Protein AF-0000000080759667 (afdb_homodimer)

Secondary structure (DSSP, 8-state):
----SEEETT-TT-TTBSSTT-TTEEEEES--EEEE-TTS-EEEE--SEE--TTS-SS-TT-EEEEEE----BS---TT-HHHHHH-B--TTHHHHHHHHHHHHHHHEEEEEEEEEEEE-SSS-HHHHHTT-SPPP-EEEE-TTT--EEEEEEEPPPPP-------/----SEEETT-TT-TTBSSTT-TTEEEEES--EEEE-TTS-EEEE--SEE--TTS-SS-TT-EEEEEE----BS---TT-HHHHHH-B--TTHHHHHHHHHHHHHHHEEEEEEEEEEEE-SSS-HHHHHTT-SPPP-EEEE-TTT--EEEEEEEPPPPP-------

Solvent-accessible surface area (backbone atoms only — not comparable to full-atom values): 18150 Å² total; per-residue (Å²): 126,84,85,40,43,27,38,22,46,39,33,54,67,37,80,48,36,76,49,78,75,47,73,55,43,42,35,14,12,70,58,75,46,80,43,70,43,97,86,68,45,78,45,52,25,73,45,80,38,78,34,47,46,59,60,54,96,63,58,69,48,62,20,38,33,35,43,45,45,60,55,43,26,72,73,68,58,93,84,35,68,60,35,71,75,39,29,66,41,54,95,55,39,66,58,48,51,29,35,26,53,49,36,53,56,43,26,26,19,66,46,10,37,37,39,38,43,48,52,45,78,74,47,58,63,72,66,57,57,70,50,48,90,72,67,60,49,34,47,47,67,24,48,94,80,40,55,31,36,42,36,34,32,67,39,66,65,68,78,74,80,72,74,74,79,128,127,82,85,40,44,26,38,22,47,37,33,54,69,36,80,50,35,75,50,79,75,46,74,56,44,41,36,15,12,70,59,74,46,80,43,68,43,96,84,67,46,77,45,52,25,73,45,80,38,78,33,48,47,59,60,55,93,63,59,68,47,62,21,37,32,37,44,44,45,60,56,44,26,70,74,69,58,93,84,35,67,59,38,72,74,39,30,67,40,56,95,55,39,65,59,47,52,29,35,25,54,49,35,54,56,43,26,26,19,67,46,10,36,38,38,37,43,48,55,46,78,73,47,59,63,72,66,57,56,70,50,49,90,72,68,61,47,33,48,47,66,23,48,92,81,42,56,32,37,41,35,35,33,66,38,65,65,70,78,75,81,71,75,74,80,127

Radius of gyration: 20.79 Å; Cα contacts (8 Å, |Δi|>4): 711; chains: 2; bounding box: 63×56×49 Å

Structure (mmCIF, N/CA/C/O backbone):
data_AF-0000000080759667-model_v1
#
loop_
_entity.id
_entity.type
_entity.pdbx_description
1 polymer 'Phage methyltransferase'
#
loop_
_atom_site.group_PDB
_atom_site.id
_atom_site.type_symbol
_atom_site.label_atom_id
_atom_site.label_alt_id
_atom_site.label_comp_id
_atom_site.label_asym_id
_atom_site.label_entity_id
_atom_site.label_seq_id
_atom_site.pdbx_PDB_ins_code
_atom_site.Cartn_x
_atom_site.Cartn_y
_atom_site.Cartn_z
_atom_site.occupancy
_atom_site.B_iso_or_equiv
_atom_site.auth_seq_id
_atom_site.auth_comp_id
_atom_site.auth_asym_id
_atom_site.auth_atom_id
_atom_site.pdbx_PDB_model_num
ATOM 1 N N . MET A 1 1 ? 16.734 -6.25 -21.625 1 39.28 1 MET A N 1
ATOM 2 C CA . MET A 1 1 ? 15.609 -6.535 -20.734 1 39.28 1 MET A CA 1
ATOM 3 C C . MET A 1 1 ? 15.281 -5.328 -19.875 1 39.28 1 MET A C 1
ATOM 5 O O . MET A 1 1 ? 16.172 -4.715 -19.281 1 39.28 1 MET A O 1
ATOM 9 N N . MET A 1 2 ? 14.305 -4.586 -20.109 1 51.81 2 MET A N 1
ATOM 10 C CA . MET A 1 2 ? 14.023 -3.268 -19.547 1 51.81 2 MET A CA 1
ATOM 11 C C . MET A 1 2 ? 14.055 -3.309 -18.016 1 51.81 2 MET A C 1
ATOM 13 O O . MET A 1 2 ? 13.68 -4.316 -17.406 1 51.81 2 MET A O 1
ATOM 17 N N . ASP A 1 3 ? 14.945 -2.666 -17.328 1 78.88 3 ASP A N 1
ATOM 18 C CA . ASP A 1 3 ? 15.359 -2.789 -15.938 1 78.88 3 ASP A CA 1
ATOM 19 C C . ASP A 1 3 ? 14.242 -2.359 -14.984 1 78.88 3 ASP A C 1
ATOM 21 O O . ASP A 1 3 ? 14.281 -1.259 -14.43 1 78.88 3 ASP A O 1
ATOM 25 N N . ALA A 1 4 ? 13.141 -3.164 -14.992 1 91.25 4 ALA A N 1
ATOM 26 C CA . ALA A 1 4 ? 11.992 -2.908 -14.125 1 91.25 4 ALA A CA 1
ATOM 27 C C . ALA A 1 4 ? 12.414 -2.906 -12.656 1 91.25 4 ALA A C 1
ATOM 29 O O . ALA A 1 4 ? 13.242 -3.721 -12.242 1 91.25 4 ALA A O 1
ATOM 30 N N . THR A 1 5 ? 11.898 -1.962 -11.953 1 97.19 5 THR A N 1
ATOM 31 C CA . THR A 1 5 ? 12.195 -1.812 -10.539 1 97.19 5 THR A CA 1
ATOM 32 C C . THR A 1 5 ? 11.078 -2.398 -9.68 1 97.19 5 THR A C 1
ATOM 34 O O . THR A 1 5 ? 11.258 -2.645 -8.492 1 97.19 5 THR A O 1
ATOM 37 N N . VAL A 1 6 ? 9.914 -2.67 -10.328 1 98.75 6 VAL A N 1
ATOM 38 C CA . VAL A 1 6 ? 8.727 -3.191 -9.656 1 98.75 6 VAL A CA 1
ATOM 39 C C . VAL A 1 6 ? 8.359 -4.551 -10.25 1 98.75 6 VAL A C 1
ATOM 41 O O . VAL A 1 6 ? 8.422 -4.742 -11.461 1 98.75 6 VAL A O 1
ATOM 44 N N . LEU A 1 7 ? 7.953 -5.48 -9.352 1 98.88 7 LEU A N 1
ATOM 45 C CA . LEU A 1 7 ? 7.512 -6.797 -9.805 1 98.88 7 LEU A CA 1
ATOM 46 C C . LEU A 1 7 ? 6.078 -7.07 -9.367 1 98.88 7 LEU A C 1
ATOM 48 O O . LEU A 1 7 ? 5.715 -6.82 -8.211 1 98.88 7 LEU A O 1
ATOM 52 N N . ASP A 1 8 ? 5.246 -7.5 -10.219 1 98.88 8 ASP A N 1
ATOM 53 C CA . ASP A 1 8 ? 3.953 -8.133 -9.977 1 98.88 8 ASP A CA 1
ATOM 54 C C . ASP A 1 8 ? 3.945 -9.578 -10.461 1 98.88 8 ASP A C 1
ATOM 56 O O . ASP A 1 8 ? 3.723 -9.844 -11.641 1 98.88 8 ASP A O 1
ATOM 60 N N . PRO A 1 9 ? 4.141 -10.531 -9.57 1 98.81 9 PRO A N 1
ATOM 61 C CA . PRO A 1 9 ? 4.344 -11.914 -10.023 1 98.81 9 PRO A CA 1
ATOM 62 C C . PRO A 1 9 ? 3.033 -12.648 -10.273 1 98.81 9 PRO A C 1
ATOM 64 O O . PRO A 1 9 ? 3.045 -13.812 -10.695 1 98.81 9 PRO A O 1
ATOM 67 N N . CYS A 1 10 ? 1.908 -12.023 -9.992 1 98.62 10 CYS A N 1
ATOM 68 C CA . CYS A 1 10 ? 0.55 -12.508 -10.203 1 98.62 10 CYS A CA 1
ATOM 69 C C . CYS A 1 10 ? -0.341 -11.414 -10.773 1 98.62 10 CYS A C 1
ATOM 71 O O . CYS A 1 10 ? -1.36 -11.062 -10.172 1 98.62 10 CYS A O 1
ATOM 73 N N . CYS A 1 11 ? -0.069 -11.023 -11.977 1 98 11 CYS A N 1
ATOM 74 C CA . CYS A 1 11 ? -0.624 -9.75 -12.43 1 98 11 CYS A CA 1
ATOM 75 C C . CYS A 1 11 ? -2.086 -9.898 -12.828 1 98 11 CYS A C 1
ATOM 77 O O . CYS A 1 11 ? -2.828 -8.922 -12.875 1 98 11 CYS A O 1
ATOM 79 N N . GLY A 1 12 ? -2.504 -11.188 -13.234 1 96.5 12 GLY A N 1
ATOM 80 C CA . GLY A 1 12 ? -3.867 -11.344 -13.711 1 96.5 12 GLY A CA 1
ATOM 81 C C . GLY A 1 12 ? -4.25 -10.328 -14.773 1 96.5 12 GLY A C 1
ATOM 82 O O . GLY A 1 12 ? -3.523 -10.141 -15.75 1 96.5 12 GLY A O 1
ATOM 83 N N . GLY A 1 13 ? -5.43 -9.734 -14.586 1 94.75 13 GLY A N 1
ATOM 84 C CA . GLY A 1 13 ? -5.898 -8.727 -15.516 1 94.75 13 GLY A CA 1
ATOM 85 C C . GLY A 1 13 ? -5.367 -7.336 -15.211 1 94.75 13 GLY A C 1
ATOM 86 O O . GLY A 1 13 ? -5.801 -6.352 -15.812 1 94.75 13 GLY A O 1
ATOM 87 N N . ARG A 1 14 ? -4.461 -7.191 -14.188 1 96.5 14 ARG A N 1
ATOM 88 C CA . ARG A 1 14 ? -3.818 -5.945 -13.789 1 96.5 14 ARG A CA 1
ATOM 89 C C . ARG A 1 14 ? -4.855 -4.902 -13.383 1 96.5 14 ARG A C 1
ATOM 91 O O . ARG A 1 14 ? -4.703 -3.717 -13.688 1 96.5 14 ARG A O 1
ATOM 98 N N . MET A 1 15 ? -5.891 -5.316 -12.664 1 92.25 15 MET A N 1
ATOM 99 C CA . MET A 1 15 ? -7.07 -4.492 -12.414 1 92.25 15 MET A CA 1
ATOM 100 C C . MET A 1 15 ? -6.754 -3.385 -11.414 1 92.25 15 MET A C 1
ATOM 102 O O . MET A 1 15 ? -7.402 -2.338 -11.414 1 92.25 15 MET A O 1
ATOM 106 N N . MET A 1 16 ? -5.777 -3.596 -10.609 1 94.62 16 MET A N 1
ATOM 107 C CA . MET A 1 16 ? -5.492 -2.574 -9.609 1 94.62 16 MET A CA 1
ATOM 108 C C . MET A 1 16 ? -4.543 -1.519 -10.156 1 94.62 16 MET A C 1
ATOM 110 O O . MET A 1 16 ? -4.332 -0.477 -9.539 1 94.62 16 MET A O 1
ATOM 114 N N . TRP A 1 17 ? -3.912 -1.791 -11.312 1 97.5 17 TRP A N 1
ATOM 115 C CA . TRP A 1 17 ? -2.943 -0.878 -11.906 1 97.5 17 TRP A CA 1
ATOM 116 C C . TRP A 1 17 ? -3.645 0.259 -12.641 1 97.5 17 TRP A C 1
ATOM 118 O O . TRP A 1 17 ? -4.605 0.03 -13.383 1 97.5 17 TRP A O 1
ATOM 128 N N . PHE A 1 18 ? -3.203 1.507 -12.398 1 97.5 18 PHE A N 1
ATOM 129 C CA . PHE A 1 18 ? -3.785 2.652 -13.086 1 97.5 18 PHE A CA 1
ATOM 130 C C . PHE A 1 18 ? -3.361 2.678 -14.547 1 97.5 18 PHE A C 1
ATOM 132 O O . PHE A 1 18 ? -4.137 3.074 -15.422 1 97.5 18 PHE A O 1
ATOM 139 N N . ASP A 1 19 ? -2.119 2.363 -14.773 1 97.31 19 ASP A N 1
ATOM 140 C CA . ASP A 1 19 ? -1.571 2.125 -16.109 1 97.31 19 ASP A CA 1
ATOM 141 C C . ASP A 1 19 ? -1.155 0.666 -16.281 1 97.31 19 ASP A C 1
ATOM 143 O O . ASP A 1 19 ? -0.102 0.254 -15.781 1 97.31 19 ASP A O 1
ATOM 147 N N . ARG A 1 20 ? -1.897 -0.08 -17 1 97 20 ARG A N 1
ATOM 148 C CA . ARG A 1 20 ? -1.688 -1.518 -17.141 1 97 20 ARG A CA 1
ATOM 149 C C . ARG A 1 20 ? -0.456 -1.811 -18 1 97 20 ARG A C 1
ATOM 151 O O . ARG A 1 20 ? -0.032 -2.963 -18.109 1 97 20 ARG A O 1
ATOM 158 N N . GLN A 1 21 ? 0.092 -0.791 -18.547 1 96.12 21 GLN A N 1
ATOM 159 C CA . GLN A 1 21 ? 1.297 -0.939 -19.359 1 96.12 21 GLN A CA 1
ATOM 160 C C . GLN A 1 21 ? 2.475 -0.199 -18.734 1 96.12 21 GLN A C 1
ATOM 162 O O . GLN A 1 21 ? 3.418 0.181 -19.422 1 96.12 21 GLN A O 1
ATOM 167 N N . ASP A 1 22 ? 2.32 0.055 -17.469 1 97.06 22 ASP A N 1
ATOM 168 C CA . ASP A 1 22 ? 3.371 0.795 -16.781 1 97.06 22 ASP A CA 1
ATOM 169 C C . ASP A 1 22 ? 4.723 0.105 -16.938 1 97.06 22 ASP A C 1
ATOM 171 O O . ASP A 1 22 ? 4.914 -1.018 -16.469 1 97.06 22 ASP A O 1
ATOM 175 N N . GLN A 1 23 ? 5.73 0.821 -17.5 1 95.44 23 GLN A N 1
ATOM 176 C CA . GLN A 1 23 ? 7.008 0.211 -17.844 1 95.44 23 GLN A CA 1
ATOM 177 C C . GLN A 1 23 ? 7.895 0.057 -16.609 1 95.44 23 GLN A C 1
ATOM 179 O O . GLN A 1 23 ? 8.922 -0.63 -16.656 1 95.44 23 GLN A O 1
ATOM 184 N N . ARG A 1 24 ? 7.566 0.642 -15.539 1 96.62 24 ARG A N 1
ATOM 185 C CA . ARG A 1 24 ? 8.336 0.472 -14.312 1 96.62 24 ARG A CA 1
ATOM 186 C C . ARG A 1 24 ? 8.141 -0.926 -13.734 1 96.62 24 ARG A C 1
ATOM 188 O O . ARG A 1 24 ? 8.938 -1.38 -12.914 1 96.62 24 ARG A O 1
ATOM 195 N N . ALA A 1 25 ? 7.09 -1.608 -14.203 1 98 25 ALA A N 1
ATOM 196 C CA . ALA A 1 25 ? 6.719 -2.887 -13.602 1 98 25 ALA A CA 1
ATOM 197 C C . ALA A 1 25 ? 6.949 -4.039 -14.578 1 98 25 ALA A C 1
ATOM 199 O O . ALA A 1 25 ? 6.734 -3.891 -15.781 1 98 25 ALA A O 1
ATOM 200 N N . LEU A 1 26 ? 7.461 -5.09 -14.07 1 98.56 26 LEU A N 1
ATOM 201 C CA . LEU A 1 26 ? 7.426 -6.379 -14.75 1 98.56 26 LEU A CA 1
ATOM 202 C C . LEU A 1 26 ? 6.227 -7.203 -14.289 1 98.56 26 LEU A C 1
ATOM 204 O O . LEU A 1 26 ? 6.102 -7.516 -13.102 1 98.56 26 LEU A O 1
ATOM 208 N N . PHE A 1 27 ? 5.383 -7.547 -15.242 1 98.69 27 PHE A N 1
ATOM 209 C CA . PHE A 1 27 ? 4.16 -8.289 -14.945 1 98.69 27 PHE A CA 1
ATOM 210 C C . PHE A 1 27 ? 4.348 -9.773 -15.227 1 98.69 27 PHE A C 1
ATOM 212 O O . PHE A 1 27 ? 4.59 -10.164 -16.375 1 98.69 27 PHE A O 1
ATOM 219 N N . GLY A 1 28 ? 4.258 -10.586 -14.188 1 98.5 28 GLY A N 1
ATOM 220 C CA . GLY A 1 28 ? 4.324 -12.031 -14.32 1 98.5 28 GLY A CA 1
ATOM 221 C C . GLY A 1 28 ? 3.029 -12.727 -13.945 1 98.5 28 GLY A C 1
ATOM 222 O O . GLY A 1 28 ? 2.238 -12.195 -13.164 1 98.5 28 GLY A O 1
ATOM 223 N N . ASP A 1 29 ? 2.807 -13.758 -14.453 1 98.5 29 ASP A N 1
ATOM 224 C CA . ASP A 1 29 ? 1.735 -14.703 -14.148 1 98.5 29 ASP A CA 1
ATOM 225 C C . ASP A 1 29 ? 2.031 -16.078 -14.734 1 98.5 29 ASP A C 1
ATOM 227 O O . ASP A 1 29 ? 2.678 -16.188 -15.773 1 98.5 29 ASP A O 1
ATOM 231 N N . ILE A 1 30 ? 1.577 -17.047 -14.008 1 98.31 30 ILE A N 1
ATOM 232 C CA . ILE A 1 30 ? 1.799 -18.391 -14.547 1 98.31 30 ILE A CA 1
ATOM 233 C C . ILE A 1 30 ? 0.857 -18.625 -15.727 1 98.31 30 ILE A C 1
ATOM 235 O O . ILE A 1 30 ? 1.13 -19.469 -16.594 1 98.31 30 ILE A O 1
ATOM 239 N N . ARG A 1 31 ? -0.183 -17.906 -15.758 1 96.38 31 ARG A N 1
ATOM 240 C CA . ARG A 1 31 ? -1.215 -18.047 -16.781 1 96.38 31 ARG A CA 1
ATOM 241 C C . ARG A 1 31 ? -0.994 -17.062 -17.922 1 96.38 31 ARG A C 1
ATOM 243 O O . ARG A 1 31 ? -0.458 -15.977 -17.719 1 96.38 31 ARG A O 1
ATOM 250 N N . SER A 1 32 ? -1.355 -17.359 -19.125 1 97.19 32 SER A N 1
ATOM 251 C CA . SER A 1 32 ? -1.645 -16.562 -20.312 1 97.19 32 SER A CA 1
ATOM 252 C C . SER A 1 32 ? -2.967 -16.969 -20.938 1 97.19 32 SER A C 1
ATOM 254 O O . SER A 1 32 ? -3.033 -17.969 -21.656 1 97.19 32 SER A O 1
ATOM 256 N N . GLU A 1 33 ? -3.975 -16.156 -20.562 1 94.88 33 GLU A N 1
ATOM 257 C CA . GLU A 1 33 ? -5.328 -16.609 -20.875 1 94.88 33 GLU A CA 1
ATOM 258 C C . GLU A 1 33 ? -6.184 -15.469 -21.406 1 94.88 33 GLU A C 1
ATOM 260 O O . GLU A 1 33 ? -5.949 -14.305 -21.078 1 94.88 33 GLU A O 1
ATOM 265 N N . GLN A 1 34 ? -7.148 -15.875 -22.188 1 92.69 34 GLN A N 1
ATOM 266 C CA . GLN A 1 34 ? -8.203 -14.977 -22.656 1 92.69 34 GLN A CA 1
ATOM 267 C C . GLN A 1 34 ? -9.578 -15.477 -22.219 1 92.69 34 GLN A C 1
ATOM 269 O O . GLN A 1 34 ? -9.906 -16.656 -22.406 1 92.69 34 GLN A O 1
ATOM 274 N N . HIS A 1 35 ? -10.258 -14.594 -21.578 1 89.62 35 HIS A N 1
ATOM 275 C CA . HIS A 1 35 ? -11.594 -14.945 -21.094 1 89.62 35 HIS A CA 1
ATOM 276 C C . HIS A 1 35 ? -12.625 -13.914 -21.531 1 89.62 35 HIS A C 1
ATOM 278 O O . HIS A 1 35 ? -12.281 -12.758 -21.797 1 89.62 35 HIS A O 1
ATOM 284 N N . THR A 1 36 ? -13.859 -14.414 -21.75 1 87.56 36 THR A N 1
ATOM 285 C CA . THR A 1 36 ? -15.016 -13.547 -21.891 1 87.56 36 THR A CA 1
ATOM 286 C C . THR A 1 36 ? -15.93 -13.672 -20.672 1 87.56 36 THR A C 1
ATOM 288 O O . THR A 1 36 ? -16.375 -14.766 -20.328 1 87.56 36 THR A O 1
ATOM 291 N N . LEU A 1 37 ? -16.094 -12.547 -20.078 1 81.25 37 LEU A N 1
ATOM 292 C CA . LEU A 1 37 ? -16.922 -12.555 -18.875 1 81.25 37 LEU A CA 1
ATOM 293 C C . LEU A 1 37 ? -18.391 -12.734 -19.234 1 81.25 37 LEU A C 1
ATOM 295 O O . LEU A 1 37 ? -18.766 -12.656 -20.406 1 81.25 37 LEU A O 1
ATOM 299 N N . CYS A 1 38 ? -19.172 -13.094 -18.203 1 78.62 38 CYS A N 1
ATOM 300 C CA . CYS A 1 38 ? -20.578 -13.406 -18.391 1 78.62 38 CYS A CA 1
ATOM 301 C C . CYS A 1 38 ? -21.312 -12.219 -19 1 78.62 38 CYS A C 1
ATOM 303 O O . CYS A 1 38 ? -22.344 -12.398 -19.656 1 78.62 38 CYS A O 1
ATOM 305 N N . ASP A 1 39 ? -20.781 -11.102 -18.812 1 83.25 39 ASP A N 1
ATOM 306 C CA . ASP A 1 39 ? -21.453 -9.906 -19.312 1 83.25 39 ASP A CA 1
ATOM 307 C C . ASP A 1 39 ? -20.875 -9.477 -20.656 1 83.25 39 ASP A C 1
ATOM 309 O O . ASP A 1 39 ? -21.188 -8.383 -21.141 1 83.25 39 ASP A O 1
ATOM 313 N N . GLY A 1 40 ? -20.062 -10.273 -21.219 1 84.06 40 GLY A N 1
ATOM 314 C CA . GLY A 1 40 ? -19.547 -10.023 -22.547 1 84.06 40 GLY A CA 1
ATOM 315 C C . GLY A 1 40 ? -18.219 -9.297 -22.562 1 84.06 40 GLY A C 1
ATOM 316 O O . GLY A 1 40 ? -17.562 -9.195 -23.609 1 84.06 40 GLY A O 1
ATOM 317 N N . ARG A 1 41 ? -17.797 -8.891 -21.391 1 87.31 41 ARG A N 1
ATOM 318 C CA . ARG A 1 41 ? -16.531 -8.172 -21.344 1 87.31 41 ARG A CA 1
ATOM 319 C C . ARG A 1 41 ? -15.352 -9.133 -21.422 1 87.31 41 ARG A C 1
ATOM 321 O O . ARG A 1 41 ? -15.445 -10.273 -20.953 1 87.31 41 ARG A O 1
ATOM 328 N N . ALA A 1 42 ? -14.383 -8.578 -22.094 1 89.31 42 ALA A N 1
ATOM 329 C CA . ALA A 1 42 ? -13.164 -9.383 -22.188 1 89.31 42 ALA A CA 1
ATOM 330 C C . ALA A 1 42 ? -12.344 -9.297 -20.906 1 89.31 42 ALA A C 1
ATOM 332 O O . ALA A 1 42 ? -12.25 -8.227 -20.281 1 89.31 42 ALA A O 1
ATOM 333 N N . PHE A 1 43 ? -11.805 -10.43 -20.469 1 91.38 43 PHE A N 1
ATOM 334 C CA . PHE A 1 43 ? -10.828 -10.523 -19.391 1 91.38 43 PHE A CA 1
ATOM 335 C C . PHE A 1 43 ? -9.609 -11.32 -19.828 1 91.38 43 PHE A C 1
ATOM 337 O O . PHE A 1 43 ? -9.68 -12.539 -20 1 91.38 43 PHE A O 1
ATOM 344 N N . ASN A 1 44 ? -8.531 -10.555 -20 1 94.56 44 ASN A N 1
ATOM 345 C CA . ASN A 1 44 ? -7.324 -11.18 -20.516 1 94.56 44 ASN A CA 1
ATOM 346 C C . ASN A 1 44 ? -6.191 -11.148 -19.5 1 94.56 44 ASN A C 1
ATOM 348 O O . ASN A 1 44 ? -6.023 -10.156 -18.781 1 94.56 44 ASN A O 1
ATOM 352 N N . ILE A 1 45 ? -5.508 -12.25 -19.391 1 96.75 45 ILE A N 1
ATOM 353 C CA . ILE A 1 45 ? -4.262 -12.352 -18.641 1 96.75 45 ILE A CA 1
ATOM 354 C C . ILE A 1 45 ? -3.082 -12.445 -19.609 1 96.75 45 ILE A C 1
ATOM 356 O O . ILE A 1 45 ? -2.893 -13.477 -20.266 1 96.75 45 ILE A O 1
ATOM 360 N N . THR A 1 46 ? -2.338 -11.352 -19.734 1 96.94 46 THR A N 1
ATOM 361 C CA . THR A 1 46 ? -1.227 -11.25 -20.672 1 96.94 46 THR A CA 1
ATOM 362 C C . THR A 1 46 ? 0.028 -10.734 -19.969 1 96.94 46 THR A C 1
ATOM 364 O O . THR A 1 46 ? 0.43 -9.586 -20.172 1 96.94 46 THR A O 1
ATOM 367 N N . PRO A 1 47 ? 0.7 -11.617 -19.234 1 98 47 PRO A N 1
ATOM 368 C CA . PRO A 1 47 ? 1.903 -11.172 -18.531 1 98 47 PRO A CA 1
ATOM 369 C C . PRO A 1 47 ? 3.07 -10.891 -19.469 1 98 47 PRO A C 1
ATOM 371 O O . PRO A 1 47 ? 3.055 -11.32 -20.625 1 98 47 PRO A O 1
ATOM 374 N N . ASP A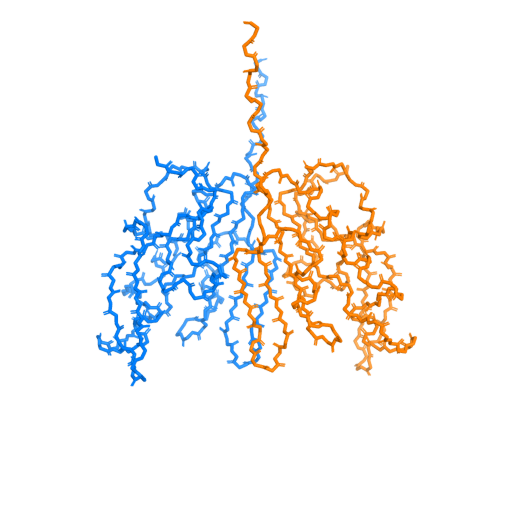 1 48 ? 3.994 -10.062 -18.969 1 98 48 ASP A N 1
ATOM 375 C CA . ASP A 1 48 ? 5.258 -9.883 -19.672 1 98 48 ASP A CA 1
ATOM 376 C C . ASP A 1 48 ? 6.066 -11.18 -19.688 1 98 48 ASP A C 1
ATOM 378 O O . ASP A 1 48 ? 6.824 -11.438 -20.625 1 98 48 ASP A O 1
ATOM 382 N N . LEU A 1 49 ? 5.973 -11.914 -18.625 1 97.94 49 LEU A N 1
ATOM 383 C CA . LEU A 1 49 ? 6.711 -13.156 -18.406 1 97.94 49 LEU A CA 1
ATOM 384 C C . LEU A 1 49 ? 5.852 -14.18 -17.688 1 97.94 49 LEU A C 1
ATOM 386 O O . LEU A 1 49 ? 5.223 -13.867 -16.672 1 97.94 49 LEU A O 1
ATOM 390 N N . ASN A 1 50 ? 5.777 -15.398 -18.266 1 98.38 50 ASN A N 1
ATOM 391 C CA . ASN A 1 50 ? 5.176 -16.484 -17.5 1 98.38 50 ASN A CA 1
ATOM 392 C C . ASN A 1 50 ? 6.074 -16.906 -16.344 1 98.38 50 ASN A C 1
ATOM 394 O O . ASN A 1 50 ? 7.242 -17.25 -16.547 1 98.38 50 ASN A O 1
ATOM 398 N N . MET A 1 51 ? 5.527 -16.891 -15.141 1 98.19 51 MET A N 1
ATOM 399 C CA . MET A 1 51 ? 6.336 -17.281 -13.992 1 98.19 51 MET A CA 1
ATOM 400 C C . MET A 1 51 ? 5.465 -17.859 -12.891 1 98.19 51 MET A C 1
ATOM 402 O O . MET A 1 51 ? 4.281 -17.531 -12.781 1 98.19 51 MET A O 1
ATOM 406 N N . ASP A 1 52 ? 6.039 -18.812 -12.203 1 98.69 52 ASP A N 1
ATOM 407 C CA . ASP A 1 52 ? 5.473 -19.375 -10.984 1 98.69 52 ASP A CA 1
ATOM 408 C C . ASP A 1 52 ? 5.887 -18.547 -9.766 1 98.69 52 ASP A C 1
ATOM 410 O O . ASP A 1 52 ? 7.07 -18.469 -9.438 1 98.69 52 ASP A O 1
ATOM 414 N N . PHE A 1 53 ? 4.871 -17.906 -9.109 1 98.88 53 PHE A N 1
ATOM 415 C CA . PHE A 1 53 ? 5.207 -17.047 -7.98 1 98.88 53 PHE A CA 1
ATOM 416 C C . PHE A 1 53 ? 5.871 -17.844 -6.867 1 98.88 53 PHE A C 1
ATOM 418 O O . PHE A 1 53 ? 6.473 -17.281 -5.957 1 98.88 53 PHE A O 1
ATOM 425 N N . ARG A 1 54 ? 5.797 -19.188 -6.871 1 98.81 54 ARG A N 1
ATOM 426 C CA . ARG A 1 54 ? 6.41 -20.062 -5.871 1 98.81 54 ARG A CA 1
ATOM 427 C C . ARG A 1 54 ? 7.898 -20.25 -6.152 1 98.81 54 ARG A C 1
ATOM 429 O O . ARG A 1 54 ? 8.633 -20.781 -5.316 1 98.81 54 ARG A O 1
ATOM 436 N N . ALA A 1 55 ? 8.297 -19.891 -7.293 1 98.75 55 ALA A N 1
ATOM 437 C CA . ALA A 1 55 ? 9.68 -19.984 -7.746 1 98.75 55 ALA A CA 1
ATOM 438 C C . ALA A 1 55 ? 10.023 -18.875 -8.742 1 98.75 55 ALA A C 1
ATOM 440 O O . ALA A 1 55 ? 10.242 -19.141 -9.922 1 98.75 55 ALA A O 1
ATOM 441 N N . ILE A 1 56 ? 10.156 -17.688 -8.273 1 98.81 56 ILE A N 1
ATOM 442 C CA . ILE A 1 56 ? 10.328 -16.516 -9.109 1 98.81 56 ILE A CA 1
ATOM 443 C C . ILE A 1 56 ? 11.719 -16.516 -9.742 1 98.81 56 ILE A C 1
ATOM 445 O O . ILE A 1 56 ? 12.727 -16.672 -9.047 1 98.81 56 ILE A O 1
ATOM 449 N N . PRO A 1 57 ? 11.82 -16.281 -11.078 1 98.56 57 PRO A N 1
ATOM 450 C CA . PRO A 1 57 ? 13.086 -16.453 -11.789 1 98.56 57 PRO A CA 1
ATOM 451 C C . PRO A 1 57 ? 13.945 -15.195 -11.789 1 98.56 57 PRO A C 1
ATOM 453 O O . PRO A 1 57 ? 14.469 -14.805 -12.836 1 98.56 57 PRO A O 1
ATOM 456 N N . PHE A 1 58 ? 14.188 -14.609 -10.688 1 98.44 58 PHE A N 1
ATOM 457 C CA . PHE A 1 58 ? 15.055 -13.453 -10.539 1 98.44 58 PHE A CA 1
ATOM 458 C C . PHE A 1 58 ? 15.961 -13.609 -9.32 1 98.44 58 PHE A C 1
ATOM 460 O O . PHE A 1 58 ? 15.633 -14.344 -8.391 1 98.44 58 PHE A O 1
ATOM 467 N N . ALA A 1 59 ? 17.031 -12.984 -9.367 1 98.38 59 ALA A N 1
ATOM 468 C CA . ALA A 1 59 ? 18.016 -13.078 -8.305 1 98.38 59 ALA A CA 1
ATOM 469 C C . ALA A 1 59 ? 17.516 -12.414 -7.023 1 98.38 59 ALA A C 1
ATOM 471 O O . ALA A 1 59 ? 16.594 -11.609 -7.062 1 98.38 59 ALA A O 1
ATOM 472 N N . ASN A 1 60 ? 18.156 -12.797 -5.871 1 98.38 60 ASN A N 1
ATOM 473 C CA . ASN A 1 60 ? 17.906 -12.094 -4.617 1 98.38 60 ASN A CA 1
ATOM 474 C C . ASN A 1 60 ? 18.109 -10.586 -4.77 1 98.38 60 ASN A C 1
ATOM 476 O O . ASN A 1 60 ? 18.938 -10.141 -5.551 1 98.38 60 ASN A O 1
ATOM 480 N N . ASP A 1 61 ? 17.297 -9.828 -4.062 1 98.19 61 ASP A N 1
ATOM 481 C CA . ASP A 1 61 ? 17.547 -8.406 -3.883 1 98.19 61 ASP A CA 1
ATOM 482 C C . ASP A 1 61 ? 17.547 -7.672 -5.223 1 98.19 61 ASP A C 1
ATOM 484 O O . ASP A 1 61 ? 18.438 -6.871 -5.5 1 98.19 61 ASP A O 1
ATOM 488 N N . THR A 1 62 ? 16.531 -7.945 -6.008 1 98.25 62 THR A N 1
ATOM 489 C CA . THR A 1 62 ? 16.5 -7.406 -7.363 1 98.25 62 THR A CA 1
ATOM 490 C C . THR A 1 62 ? 15.539 -6.223 -7.445 1 98.25 62 THR A C 1
ATOM 492 O O . THR A 1 62 ? 15.852 -5.203 -8.062 1 98.25 62 THR A O 1
ATOM 495 N N . PHE A 1 63 ? 14.391 -6.258 -6.785 1 98.62 63 PHE A N 1
ATOM 496 C CA . PHE A 1 63 ? 13.32 -5.289 -6.988 1 98.62 63 PHE A CA 1
ATOM 497 C C . PHE A 1 63 ? 13.164 -4.391 -5.766 1 98.62 63 PHE A C 1
ATOM 499 O O . PHE A 1 63 ? 13.352 -4.84 -4.633 1 98.62 63 PHE A O 1
ATOM 506 N N . ALA A 1 64 ? 12.805 -3.152 -5.957 1 98.69 64 ALA A N 1
ATOM 507 C CA . ALA A 1 64 ? 12.531 -2.211 -4.875 1 98.69 64 ALA A CA 1
ATOM 508 C C . ALA A 1 64 ? 11.125 -2.418 -4.312 1 98.69 64 ALA A C 1
ATOM 510 O O . ALA A 1 64 ? 10.883 -2.156 -3.131 1 98.69 64 ALA A O 1
ATOM 511 N N . LEU A 1 65 ? 10.258 -2.84 -5.176 1 98.94 65 LEU A N 1
ATOM 512 C CA . LEU A 1 65 ? 8.844 -3.008 -4.836 1 98.94 65 LEU A CA 1
ATOM 513 C C . LEU A 1 65 ? 8.281 -4.27 -5.477 1 98.94 65 LEU A C 1
ATOM 515 O O . LEU A 1 65 ? 8.516 -4.531 -6.66 1 98.94 65 LEU A O 1
ATOM 519 N N . VAL A 1 66 ? 7.582 -5.078 -4.684 1 98.94 66 VAL A N 1
ATOM 520 C CA . VAL A 1 66 ? 6.789 -6.199 -5.18 1 98.94 66 VAL A CA 1
ATOM 521 C C . VAL A 1 66 ? 5.328 -6.016 -4.785 1 98.94 66 VAL A C 1
ATOM 523 O O . VAL A 1 66 ? 5.023 -5.668 -3.643 1 98.94 66 VAL A O 1
ATOM 526 N N . VAL A 1 67 ? 4.426 -6.086 -5.688 1 98.88 67 VAL A N 1
ATOM 527 C CA . VAL A 1 67 ? 2.996 -6.137 -5.402 1 98.88 67 VAL A CA 1
ATOM 528 C C . VAL A 1 67 ? 2.475 -7.555 -5.605 1 98.88 67 VAL A C 1
ATOM 530 O O . VAL A 1 67 ? 2.564 -8.102 -6.707 1 98.88 67 VAL A O 1
ATOM 533 N N . PHE A 1 68 ? 1.995 -8.125 -4.539 1 98.81 68 PHE A N 1
ATOM 534 C CA . PHE A 1 68 ? 1.644 -9.547 -4.523 1 98.81 68 PHE A CA 1
ATOM 535 C C . PHE A 1 68 ? 0.152 -9.727 -4.27 1 98.81 68 PHE A C 1
ATOM 537 O O . PHE A 1 68 ? -0.31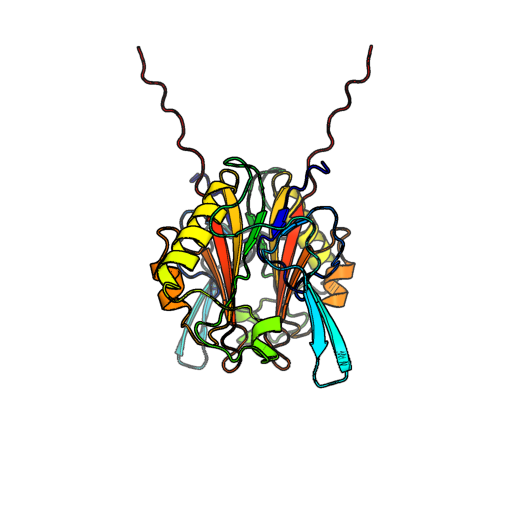1 -9.594 -3.133 1 98.81 68 PHE A O 1
ATOM 544 N N . ASP A 1 69 ? -0.62 -9.922 -5.309 1 97.88 69 ASP A N 1
ATOM 545 C CA . ASP A 1 69 ? -2.035 -10.289 -5.305 1 97.88 69 ASP A CA 1
ATOM 546 C C . ASP A 1 69 ? -2.238 -11.711 -5.805 1 97.88 69 ASP A C 1
ATOM 548 O O . ASP A 1 69 ? -2.734 -11.922 -6.914 1 97.88 69 ASP A O 1
ATOM 552 N N . PRO A 1 70 ? -1.909 -12.734 -5.055 1 98.38 70 PRO A N 1
ATOM 553 C CA . PRO A 1 70 ? -1.887 -14.125 -5.504 1 98.38 70 PRO A CA 1
ATOM 554 C C . PRO A 1 70 ? -3.285 -14.719 -5.652 1 98.38 70 PRO A C 1
ATOM 556 O O . PRO A 1 70 ? -4.277 -14.062 -5.324 1 98.38 70 PRO A O 1
ATOM 559 N N . PRO A 1 71 ? -3.361 -15.93 -6.23 1 97.5 71 PRO A N 1
ATOM 560 C CA . PRO A 1 71 ? -4.66 -16.609 -6.277 1 97.5 71 PRO A CA 1
ATOM 561 C C . PRO A 1 71 ? -5.281 -16.781 -4.891 1 97.5 71 PRO A C 1
ATOM 563 O O . PRO A 1 71 ? -4.566 -17.047 -3.922 1 97.5 71 PRO A O 1
ATOM 566 N N . HIS A 1 72 ? -6.613 -16.719 -4.863 1 96.5 72 HIS A N 1
ATOM 567 C CA . HIS A 1 72 ? -7.301 -16.688 -3.578 1 96.5 72 HIS A CA 1
ATOM 568 C C . HIS A 1 72 ? -8.18 -17.922 -3.389 1 96.5 72 HIS A C 1
ATOM 570 O O . HIS A 1 72 ? -8.789 -18.094 -2.332 1 96.5 72 HIS A O 1
ATOM 576 N N . LEU A 1 73 ? -8.32 -18.812 -4.383 1 96.06 73 LEU A N 1
ATOM 577 C CA . LEU A 1 73 ? -9.297 -19.891 -4.328 1 96.06 73 LEU A CA 1
ATOM 578 C C . LEU A 1 73 ? -8.617 -21.234 -4.07 1 96.06 73 LEU A C 1
ATOM 580 O O . LEU A 1 73 ? -7.625 -21.562 -4.723 1 96.06 73 LEU A O 1
ATOM 584 N N . ARG A 1 74 ? -9.195 -21.938 -3.129 1 95.38 74 ARG A N 1
ATOM 585 C CA . ARG A 1 74 ? -8.789 -23.328 -2.924 1 95.38 74 ARG A CA 1
ATOM 586 C C . ARG A 1 74 ? -9.547 -24.266 -3.857 1 95.38 74 ARG A C 1
ATOM 588 O O . ARG A 1 74 ? -9.031 -25.312 -4.246 1 95.38 74 ARG A O 1
ATOM 595 N N . ARG A 1 75 ? -10.766 -23.875 -4.074 1 93.38 75 ARG A N 1
ATOM 596 C CA . ARG A 1 75 ? -11.664 -24.672 -4.902 1 93.38 75 ARG A CA 1
ATOM 597 C C . ARG A 1 75 ? -12.477 -23.766 -5.84 1 93.38 75 ARG A C 1
ATOM 599 O O . ARG A 1 75 ? -12.922 -22.688 -5.445 1 93.38 75 ARG A O 1
ATOM 606 N N . ALA A 1 76 ? -12.555 -24.141 -7.023 1 90.62 76 ALA A N 1
ATOM 607 C CA . ALA A 1 76 ? -13.391 -23.484 -8.023 1 90.62 76 ALA A CA 1
ATOM 608 C C . ALA A 1 76 ? -13.664 -24.406 -9.203 1 90.62 76 ALA A C 1
ATOM 610 O O . ALA A 1 76 ? -12.805 -25.188 -9.609 1 90.62 76 ALA A O 1
ATOM 611 N N . GLY A 1 77 ? -14.938 -24.219 -9.688 1 86.94 77 GLY A N 1
ATOM 612 C CA . GLY A 1 77 ? -15.219 -24.969 -10.898 1 86.94 77 GLY A CA 1
ATOM 613 C C . GLY A 1 77 ? -14.328 -24.578 -12.062 1 86.94 77 GLY A C 1
ATOM 614 O O . GLY A 1 77 ? -13.891 -23.422 -12.164 1 86.94 77 GLY A O 1
ATOM 615 N N . VAL A 1 78 ? -14.047 -25.469 -12.938 1 78.38 78 VAL A N 1
ATOM 616 C CA . VAL A 1 78 ? -13.117 -25.266 -14.047 1 78.38 78 VAL A CA 1
ATOM 617 C C . VAL A 1 78 ? -13.609 -24.125 -14.938 1 78.38 78 VAL A C 1
ATOM 619 O O . VAL A 1 78 ? -12.805 -23.359 -15.461 1 78.38 78 VAL A O 1
ATOM 622 N N . ASP A 1 79 ? -14.867 -23.969 -15 1 76 79 ASP A N 1
ATOM 623 C CA . ASP A 1 79 ? -15.406 -22.969 -15.906 1 76 79 ASP A CA 1
ATOM 624 C C . ASP A 1 79 ? -15.938 -21.766 -15.141 1 76 79 ASP A C 1
ATOM 626 O O . ASP A 1 79 ? -16.641 -20.906 -15.711 1 76 79 ASP A O 1
ATOM 630 N N . SER A 1 80 ? -15.492 -21.641 -14.047 1 84.62 80 SER A N 1
ATOM 631 C CA . SER A 1 80 ? -16.031 -20.547 -13.242 1 84.62 80 SER A CA 1
ATOM 632 C C . SER A 1 80 ? -15.328 -19.234 -13.547 1 84.62 80 SER A C 1
ATOM 634 O O . SER A 1 80 ? -14.102 -19.188 -13.648 1 84.62 80 SER A O 1
ATOM 636 N N . TRP A 1 81 ? -16.062 -18.234 -13.711 1 83.75 81 TRP A N 1
ATOM 637 C CA . TRP A 1 81 ? -15.516 -16.906 -13.891 1 83.75 81 TRP A CA 1
ATOM 638 C C . TRP A 1 81 ? -14.656 -16.5 -12.703 1 83.75 81 TRP A C 1
ATOM 640 O O . TRP A 1 81 ? -13.688 -15.75 -12.859 1 83.75 81 TRP A O 1
ATOM 650 N N . LEU A 1 82 ? -14.891 -16.938 -11.594 1 85.44 82 LEU A N 1
ATOM 651 C CA . LEU A 1 82 ? -14.133 -16.641 -10.383 1 85.44 82 LEU A CA 1
ATOM 652 C C . LEU A 1 82 ? -12.711 -17.172 -10.477 1 85.44 82 LEU A C 1
ATOM 654 O O . LEU A 1 82 ? -11.773 -16.547 -9.984 1 85.44 82 LEU A O 1
ATOM 658 N N . ARG A 1 83 ? -12.609 -18.312 -11.086 1 89.19 83 ARG A N 1
ATOM 659 C CA . ARG A 1 83 ? -11.289 -18.891 -11.266 1 89.19 83 ARG A CA 1
ATOM 660 C C . ARG A 1 83 ? -10.406 -17.984 -12.133 1 89.19 83 ARG A C 1
ATOM 662 O O . ARG A 1 83 ? -9.219 -17.828 -11.867 1 89.19 83 ARG A O 1
ATOM 669 N N . ALA A 1 84 ? -11.047 -17.438 -13.141 1 86.88 84 ALA A N 1
ATOM 670 C CA . ALA A 1 84 ? -10.328 -16.531 -14.023 1 86.88 84 ALA A CA 1
ATOM 671 C C . ALA A 1 84 ? -9.93 -15.25 -13.281 1 86.88 84 ALA A C 1
ATOM 673 O O . ALA A 1 84 ? -8.797 -14.781 -13.422 1 86.88 84 ALA A O 1
ATOM 674 N N . LYS A 1 85 ? -10.734 -14.781 -12.492 1 87.75 85 LYS A N 1
ATOM 675 C CA . LYS A 1 85 ? -10.562 -13.508 -11.812 1 87.75 85 LYS A CA 1
ATOM 676 C C . LYS A 1 85 ? -9.586 -13.633 -10.648 1 87.75 85 LYS A C 1
ATOM 678 O O . LYS A 1 85 ? -8.711 -12.781 -10.461 1 87.75 85 LYS A O 1
ATOM 683 N N . TYR A 1 86 ? -9.703 -14.734 -9.898 1 90.75 86 TYR A N 1
ATOM 684 C CA . TYR A 1 86 ? -9.008 -14.82 -8.625 1 90.75 86 TYR A CA 1
ATOM 685 C C . TYR A 1 86 ? -7.867 -15.828 -8.688 1 90.75 86 TYR A C 1
ATOM 687 O O . TYR A 1 86 ? -6.965 -15.812 -7.848 1 90.75 86 TYR A O 1
ATOM 695 N N . GLY A 1 87 ? -7.91 -16.703 -9.672 1 92.62 87 GLY A N 1
ATOM 696 C CA . GLY A 1 87 ? -6.926 -17.766 -9.734 1 92.62 87 GLY A CA 1
ATOM 697 C C . GLY A 1 87 ? -7.184 -18.875 -8.727 1 92.62 87 GLY A C 1
ATOM 698 O O . GLY A 1 87 ? -7.957 -18.688 -7.781 1 92.62 87 GLY A O 1
ATOM 699 N N . ILE A 1 88 ? -6.59 -19.969 -8.867 1 95 88 ILE A N 1
ATOM 700 C CA . ILE A 1 88 ? -6.789 -21.141 -8.023 1 95 88 ILE A CA 1
ATOM 701 C C . ILE A 1 88 ? -5.441 -21.641 -7.492 1 95 88 ILE A C 1
ATOM 703 O O . ILE A 1 88 ? -4.441 -21.625 -8.211 1 95 88 ILE A O 1
ATOM 707 N N . LEU A 1 89 ? -5.469 -21.953 -6.242 1 97.06 89 LEU A N 1
ATOM 708 C CA . LEU A 1 89 ? -4.316 -22.531 -5.57 1 97.06 89 LEU A CA 1
ATOM 709 C C . LEU A 1 89 ? -4.336 -24.062 -5.688 1 97.06 89 LEU A C 1
ATOM 711 O O . LEU A 1 89 ? -5.348 -24.641 -6.094 1 97.06 89 LEU A O 1
ATOM 715 N N . THR A 1 90 ? -3.162 -24.703 -5.402 1 96.12 90 THR A N 1
ATOM 716 C CA . THR A 1 90 ? -3.141 -26.156 -5.379 1 96.12 90 THR A CA 1
ATOM 717 C C . THR A 1 90 ? -3.773 -26.688 -4.098 1 96.12 90 THR A C 1
ATOM 719 O O . THR A 1 90 ? -4.172 -25.922 -3.229 1 96.12 90 THR A O 1
ATOM 722 N N . ASN A 1 91 ? -3.803 -28 -4.008 1 95.31 91 ASN A N 1
ATOM 723 C CA . ASN A 1 91 ? -4.348 -28.625 -2.809 1 95.31 91 ASN A CA 1
ATOM 724 C C . ASN A 1 91 ? -3.525 -28.281 -1.571 1 95.31 91 ASN A C 1
ATOM 726 O O . ASN A 1 91 ? -4.047 -28.281 -0.454 1 95.31 91 ASN A O 1
ATOM 730 N N . ASP A 1 92 ? -2.295 -28 -1.775 1 97.44 92 ASP A N 1
ATOM 731 C CA . ASP A 1 92 ? -1.448 -27.531 -0.683 1 97.44 92 ASP A CA 1
ATOM 732 C C . ASP A 1 92 ? -1.284 -26.016 -0.725 1 97.44 92 ASP A C 1
ATOM 734 O O . ASP A 1 92 ? -0.171 -25.516 -0.881 1 97.44 92 ASP A O 1
ATOM 738 N N . TRP A 1 93 ? -2.361 -25.391 -0.566 1 97.81 93 TRP A N 1
ATOM 739 C CA . TRP A 1 93 ? -2.408 -23.953 -0.71 1 97.81 93 TRP A CA 1
ATOM 740 C C . TRP A 1 93 ? -1.51 -23.266 0.319 1 97.81 93 TRP A C 1
ATOM 742 O O . TRP A 1 93 ? -0.941 -22.203 0.053 1 97.81 93 TRP A O 1
ATOM 752 N N . ARG A 1 94 ? -1.335 -23.844 1.486 1 98.31 94 ARG A N 1
ATOM 753 C CA . ARG A 1 94 ? -0.459 -23.266 2.502 1 98.31 94 ARG A CA 1
ATOM 754 C C . ARG A 1 94 ? 0.985 -23.219 2.016 1 98.31 94 ARG A C 1
ATOM 756 O O . ARG A 1 94 ? 1.672 -22.219 2.191 1 98.31 94 ARG A O 1
ATOM 763 N N . ASP A 1 95 ? 1.361 -24.344 1.46 1 98.56 95 ASP A N 1
ATOM 764 C CA . ASP A 1 95 ? 2.715 -24.375 0.915 1 98.56 95 ASP A CA 1
ATOM 765 C C . ASP A 1 95 ? 2.867 -23.406 -0.246 1 98.56 95 ASP A C 1
ATOM 767 O O . ASP A 1 95 ? 3.906 -22.75 -0.384 1 98.56 95 ASP A O 1
ATOM 771 N N . ASP A 1 96 ? 1.859 -23.312 -1.117 1 98.56 96 ASP A N 1
ATOM 772 C CA . ASP A 1 96 ? 1.884 -22.359 -2.219 1 98.56 96 ASP A CA 1
ATOM 773 C C . ASP A 1 96 ? 2.16 -20.953 -1.712 1 98.56 96 ASP A C 1
ATOM 775 O O . ASP A 1 96 ? 3.088 -20.281 -2.178 1 98.56 96 ASP A O 1
ATOM 779 N N . LEU A 1 97 ? 1.396 -20.562 -0.768 1 98.75 97 LEU A N 1
ATOM 780 C CA . LEU A 1 97 ? 1.454 -19.172 -0.321 1 98.75 97 LEU A CA 1
ATOM 781 C C . LEU A 1 97 ? 2.68 -18.938 0.553 1 98.75 97 LEU A C 1
ATOM 783 O O . LEU A 1 97 ? 3.254 -17.844 0.539 1 98.75 97 LEU A O 1
ATOM 787 N N . ARG A 1 98 ? 3.098 -19.938 1.34 1 98.81 98 ARG A N 1
ATOM 788 C CA . ARG A 1 98 ? 4.352 -19.812 2.074 1 98.81 98 ARG A CA 1
ATOM 789 C C . ARG A 1 98 ? 5.52 -19.562 1.127 1 98.81 98 ARG A C 1
ATOM 791 O O . ARG A 1 98 ? 6.316 -18.656 1.343 1 98.81 98 ARG A O 1
ATOM 798 N N . ARG A 1 99 ? 5.637 -20.344 0.116 1 98.81 99 ARG A N 1
ATOM 799 C CA . ARG A 1 99 ? 6.703 -20.203 -0.871 1 98.81 99 ARG A CA 1
ATOM 800 C C . ARG A 1 99 ? 6.59 -18.875 -1.613 1 98.81 99 ARG A C 1
ATOM 802 O O . ARG A 1 99 ? 7.602 -18.203 -1.866 1 98.81 99 ARG A O 1
ATOM 809 N N . GLY A 1 100 ? 5.355 -18.531 -2.02 1 98.88 100 GLY A N 1
ATOM 810 C CA . GLY A 1 100 ? 5.152 -17.266 -2.703 1 98.88 100 GLY A CA 1
ATOM 811 C C . GLY A 1 100 ? 5.629 -16.078 -1.898 1 98.88 100 GLY A C 1
ATOM 812 O O . GLY A 1 100 ? 6.344 -15.211 -2.418 1 98.88 100 GLY A O 1
ATOM 813 N N . LEU A 1 101 ? 5.223 -16.031 -0.643 1 98.88 101 LEU A N 1
ATOM 814 C CA . LEU A 1 101 ? 5.656 -14.945 0.235 1 98.88 101 LEU A CA 1
ATOM 815 C C . LEU A 1 101 ? 7.172 -14.953 0.397 1 98.88 101 LEU A C 1
ATOM 817 O O . LEU A 1 101 ? 7.812 -13.898 0.344 1 98.88 101 LEU A O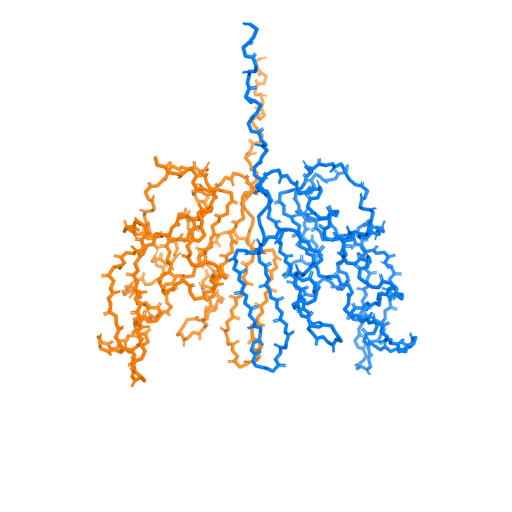 1
ATOM 821 N N . ALA A 1 102 ? 7.738 -16.109 0.56 1 98.88 102 ALA A N 1
ATOM 822 C CA . ALA A 1 102 ? 9.188 -16.234 0.696 1 98.88 102 ALA A CA 1
ATOM 823 C C . ALA A 1 102 ? 9.898 -15.711 -0.55 1 98.88 102 ALA A C 1
ATOM 825 O O . ALA A 1 102 ? 10.898 -14.992 -0.449 1 98.88 102 ALA A O 1
ATOM 826 N N . GLU A 1 103 ? 9.438 -16.094 -1.694 1 98.94 103 GLU A N 1
ATOM 827 C CA . GLU A 1 103 ? 10.023 -15.648 -2.953 1 98.94 103 GLU A CA 1
ATOM 828 C C . GLU A 1 103 ? 9.906 -14.133 -3.105 1 98.94 103 GLU A C 1
ATOM 830 O O . GLU A 1 103 ? 10.844 -13.477 -3.57 1 98.94 103 GLU A O 1
ATOM 835 N N . CYS A 1 104 ? 8.727 -13.578 -2.754 1 98.94 104 CYS A N 1
ATOM 836 C CA . CYS A 1 104 ? 8.57 -12.133 -2.822 1 98.94 104 CYS A CA 1
ATOM 837 C C . CYS A 1 104 ? 9.625 -11.43 -1.981 1 98.94 104 CYS A C 1
ATOM 839 O O . CYS A 1 104 ? 10.258 -10.477 -2.443 1 98.94 104 CYS A O 1
ATOM 841 N N . PHE A 1 105 ? 9.867 -11.906 -0.783 1 98.81 105 PHE A N 1
ATOM 842 C CA . PHE A 1 105 ? 10.867 -11.289 0.08 1 98.81 105 PHE A CA 1
ATOM 843 C C . PHE A 1 105 ? 12.273 -11.547 -0.455 1 98.81 105 PHE A C 1
ATOM 845 O O . PHE A 1 105 ? 13.156 -10.695 -0.329 1 98.81 105 PHE A O 1
ATOM 852 N N . ARG A 1 106 ? 12.461 -12.742 -1.019 1 98.75 106 ARG A N 1
ATOM 853 C CA . ARG A 1 106 ? 13.781 -13.055 -1.562 1 98.75 106 ARG A CA 1
ATOM 854 C C . ARG A 1 106 ? 14.172 -12.078 -2.664 1 98.75 106 ARG A C 1
ATOM 856 O O . ARG A 1 106 ? 15.297 -11.578 -2.688 1 98.75 106 ARG A O 1
ATOM 863 N N . VAL A 1 107 ? 13.289 -11.766 -3.543 1 98.75 107 VAL A N 1
ATOM 864 C CA . VAL A 1 107 ? 13.625 -10.969 -4.723 1 98.75 107 VAL A CA 1
ATOM 865 C C . VAL A 1 107 ? 13.602 -9.484 -4.371 1 98.75 107 VAL A C 1
ATOM 867 O O . VAL A 1 107 ? 14.094 -8.648 -5.133 1 98.75 107 VAL A O 1
ATOM 870 N N . LEU A 1 108 ? 13.008 -9.086 -3.254 1 98.69 108 LEU A N 1
ATOM 871 C CA . LEU A 1 108 ? 13.039 -7.703 -2.787 1 98.69 108 LEU A CA 1
ATOM 872 C C . LEU A 1 108 ? 14.445 -7.312 -2.344 1 98.69 108 LEU A C 1
ATOM 874 O O . LEU A 1 108 ? 15.133 -8.094 -1.688 1 98.69 108 LEU A O 1
ATOM 878 N N . ARG A 1 109 ? 14.844 -6.098 -2.678 1 98.12 109 ARG A N 1
ATOM 879 C CA . ARG A 1 109 ? 16.047 -5.52 -2.098 1 98.12 109 ARG A CA 1
ATOM 880 C C . ARG A 1 109 ? 15.898 -5.32 -0.594 1 98.12 109 ARG A C 1
ATOM 882 O O . ARG A 1 109 ? 14.781 -5.203 -0.09 1 98.12 109 ARG A O 1
ATOM 889 N N . PRO A 1 110 ? 17.109 -5.297 0.111 1 97.94 110 PRO A N 1
ATOM 890 C CA . PRO A 1 110 ? 16.984 -4.859 1.504 1 97.94 110 PRO A CA 1
ATOM 891 C C . PRO A 1 110 ? 16.25 -3.527 1.643 1 97.94 110 PRO A C 1
ATOM 893 O O . PRO A 1 110 ? 16.516 -2.594 0.88 1 97.94 110 PRO A O 1
ATOM 896 N N . GLU A 1 111 ? 15.281 -3.521 2.541 1 97.94 111 GLU A N 1
ATOM 897 C CA . GLU A 1 111 ? 14.438 -2.365 2.814 1 97.94 111 GLU A CA 1
ATOM 898 C C . GLU A 1 111 ? 13.5 -2.08 1.646 1 97.94 111 GLU A C 1
ATOM 900 O O . GLU A 1 111 ? 12.984 -0.966 1.511 1 97.94 111 GLU A O 1
ATOM 905 N N . GLY A 1 112 ? 13.367 -3.105 0.72 1 98.69 112 GLY A N 1
ATOM 906 C CA . GLY A 1 112 ? 12.297 -3.053 -0.266 1 98.69 112 GLY A CA 1
ATOM 907 C C . GLY A 1 112 ? 10.922 -3.279 0.33 1 98.69 112 GLY A C 1
ATOM 908 O O . GLY A 1 112 ? 10.805 -3.689 1.486 1 98.69 112 GLY A O 1
ATOM 909 N N . VAL A 1 113 ? 9.922 -2.965 -0.435 1 98.94 113 VAL A N 1
ATOM 910 C CA . VAL A 1 113 ? 8.562 -2.961 0.083 1 98.94 113 VAL A CA 1
ATOM 911 C C . VAL A 1 113 ? 7.734 -4.031 -0.625 1 98.94 113 VAL A C 1
ATOM 913 O O . VAL A 1 113 ? 7.828 -4.191 -1.844 1 98.94 113 VAL A O 1
ATOM 916 N N . LEU A 1 114 ? 6.988 -4.805 0.125 1 98.94 114 LEU A N 1
ATOM 917 C CA . LEU A 1 114 ? 5.98 -5.719 -0.399 1 98.94 114 LEU A CA 1
ATOM 918 C C . LEU A 1 114 ? 4.574 -5.203 -0.115 1 98.94 114 LEU A C 1
ATOM 920 O O . LEU A 1 114 ? 4.211 -4.988 1.044 1 98.94 114 LEU A O 1
ATOM 924 N N . ILE A 1 115 ? 3.838 -4.902 -1.119 1 98.75 115 ILE A N 1
ATOM 925 C CA . ILE A 1 115 ? 2.404 -4.656 -1.002 1 98.75 115 ILE A CA 1
ATOM 926 C C . ILE A 1 115 ? 1.634 -5.949 -1.253 1 98.75 115 ILE A C 1
ATOM 928 O O . ILE A 1 115 ? 1.741 -6.543 -2.328 1 98.75 115 ILE A O 1
ATOM 932 N N . PHE A 1 116 ? 0.875 -6.332 -0.235 1 98.44 116 PHE A N 1
ATOM 933 C CA . PHE A 1 116 ? 0.137 -7.586 -0.302 1 98.44 116 PHE A CA 1
ATOM 934 C C . PHE A 1 116 ? -1.366 -7.332 -0.307 1 98.44 116 PHE A C 1
ATOM 936 O O . PHE A 1 116 ? -1.89 -6.66 0.583 1 98.44 116 PHE A O 1
ATOM 943 N N . LYS A 1 117 ? -2.01 -7.801 -1.347 1 96.38 117 LYS A N 1
ATOM 944 C CA . LYS A 1 117 ? -3.465 -7.738 -1.438 1 96.38 117 LYS A CA 1
ATOM 945 C C . LYS A 1 117 ? -4.09 -9.117 -1.255 1 96.38 117 LYS A C 1
ATOM 947 O O . LYS A 1 117 ? -3.658 -10.086 -1.884 1 96.38 117 LYS A O 1
ATOM 952 N N . TRP A 1 118 ? -5.133 -9.188 -0.413 1 96 118 TRP A N 1
ATOM 953 C CA . TRP A 1 118 ? -5.758 -10.477 -0.149 1 96 118 TRP A CA 1
ATOM 954 C C . TRP A 1 118 ? -7.262 -10.328 0.05 1 96 118 TRP A C 1
ATOM 956 O O . TRP A 1 118 ? -7.707 -9.578 0.926 1 96 118 TRP A O 1
ATOM 966 N N . ALA A 1 119 ? -8.008 -10.969 -0.754 1 92.56 119 ALA A N 1
ATOM 967 C CA . ALA A 1 119 ? -9.445 -11.086 -0.544 1 92.56 119 ALA A CA 1
ATOM 968 C C . ALA A 1 119 ? -9.789 -12.383 0.19 1 92.56 119 ALA A C 1
ATOM 970 O O . ALA A 1 119 ? -9.445 -13.477 -0.27 1 92.56 119 ALA A O 1
ATOM 971 N N . GLU A 1 120 ? -10.5 -12.227 1.321 1 93.62 120 GLU A N 1
ATOM 972 C CA . GLU A 1 120 ? -10.875 -13.398 2.113 1 93.62 120 GLU A CA 1
ATOM 973 C C . GLU A 1 120 ? -12.055 -14.133 1.486 1 93.62 120 GLU A C 1
ATOM 975 O O . GLU A 1 120 ? -13.07 -14.375 2.148 1 93.62 120 GLU A O 1
ATOM 980 N N . VAL A 1 121 ? -11.867 -14.562 0.244 1 91.12 121 VAL A N 1
ATOM 981 C CA . VAL A 1 121 ? -12.922 -15.266 -0.471 1 91.12 121 VAL A CA 1
ATOM 982 C C . VAL A 1 121 ? -13.141 -16.641 0.161 1 91.12 121 VAL A C 1
ATOM 984 O O . VAL A 1 121 ? -14.266 -16.984 0.542 1 91.12 121 VAL A O 1
ATOM 987 N N . GLN A 1 122 ? -12.023 -17.375 0.303 1 95 122 GLN A N 1
ATOM 988 C CA . GLN A 1 122 ? -12.133 -18.719 0.858 1 95 122 GLN A CA 1
ATOM 989 C C . GLN A 1 122 ? -11.195 -18.906 2.049 1 95 122 GLN A C 1
ATOM 991 O O . GLN A 1 122 ? -11.391 -19.812 2.859 1 95 122 GLN A O 1
ATOM 996 N N . ILE A 1 123 ? -10.156 -18.031 2.127 1 95.94 123 ILE A N 1
ATOM 997 C CA . ILE A 1 123 ? -9.133 -18.188 3.154 1 95.94 123 ILE A CA 1
ATOM 998 C C . ILE A 1 123 ? -8.977 -16.891 3.936 1 95.94 123 ILE A C 1
ATOM 1000 O O . ILE A 1 123 ? -8.656 -15.852 3.359 1 95.94 123 ILE A O 1
ATOM 1004 N N . PRO A 1 124 ? -9.156 -16.953 5.289 1 95.75 124 PRO A N 1
ATOM 1005 C CA . PRO A 1 124 ? -8.945 -15.734 6.074 1 95.75 124 PRO A CA 1
ATOM 1006 C C . PRO A 1 124 ? -7.512 -15.227 6.004 1 95.75 124 PRO A C 1
ATOM 1008 O O . PRO A 1 124 ? -6.57 -16.016 5.945 1 95.75 124 PRO A O 1
ATOM 1011 N N . VAL A 1 125 ? -7.359 -13.914 6.082 1 96.25 125 VAL A N 1
ATOM 1012 C CA . VAL A 1 125 ? -6.043 -13.289 5.961 1 96.25 125 VAL A CA 1
ATOM 1013 C C . VAL A 1 125 ? -5.152 -13.734 7.117 1 96.25 125 VAL A C 1
ATOM 1015 O O . VAL A 1 125 ? -3.936 -13.875 6.953 1 96.25 125 VAL A O 1
ATOM 1018 N N . SER A 1 126 ? -5.723 -14 8.305 1 96.12 126 SER A N 1
ATOM 1019 C CA . SER A 1 126 ? -4.941 -14.422 9.461 1 96.12 126 SER A CA 1
ATOM 1020 C C . SER A 1 126 ? -4.172 -15.711 9.164 1 96.12 126 SER A C 1
ATOM 1022 O O . SER A 1 126 ? -3.057 -15.898 9.648 1 96.12 126 SER A O 1
ATOM 1024 N N . GLN A 1 127 ? -4.719 -16.594 8.336 1 97.56 127 GLN A N 1
ATOM 1025 C CA . GLN A 1 127 ? -4.051 -17.844 7.98 1 97.56 127 GLN A CA 1
ATOM 1026 C C . GLN A 1 127 ? -2.869 -17.594 7.051 1 97.56 127 GLN A C 1
ATOM 1028 O O . GLN A 1 127 ? -1.883 -18.328 7.078 1 97.56 127 GLN A O 1
ATOM 1033 N N . ILE A 1 128 ? -2.965 -16.562 6.215 1 97.56 128 ILE A N 1
ATOM 1034 C CA . ILE A 1 128 ? -1.879 -16.219 5.305 1 97.56 128 ILE A CA 1
ATOM 1035 C C . ILE A 1 128 ? -0.731 -15.578 6.09 1 97.56 128 ILE A C 1
ATOM 1037 O O . ILE A 1 128 ? 0.436 -15.914 5.871 1 97.56 128 ILE A O 1
ATOM 1041 N N . LEU A 1 129 ? -1.086 -14.711 7.023 1 97.25 129 LEU A N 1
ATOM 1042 C CA . LEU A 1 129 ? -0.083 -14.008 7.816 1 97.25 129 LEU A CA 1
ATOM 1043 C C . LEU A 1 129 ? 0.694 -14.984 8.695 1 97.25 129 LEU A C 1
ATOM 1045 O O . LEU A 1 129 ? 1.856 -14.742 9.023 1 97.25 129 LEU A O 1
ATOM 1049 N N . ALA A 1 130 ? 0.14 -16.109 9 1 97.94 130 ALA A N 1
ATOM 1050 C CA . ALA A 1 130 ? 0.794 -17.125 9.805 1 97.94 130 ALA A CA 1
ATOM 1051 C C . ALA A 1 130 ? 1.848 -17.875 8.992 1 97.94 130 ALA A C 1
ATOM 1053 O O . ALA A 1 130 ? 2.67 -18.609 9.555 1 97.94 130 ALA A O 1
ATOM 1054 N N . LEU A 1 131 ? 1.871 -17.703 7.691 1 98.31 131 LEU A N 1
ATOM 1055 C CA . LEU A 1 131 ? 2.738 -18.469 6.805 1 98.31 131 LEU A CA 1
ATOM 1056 C C . LEU A 1 131 ? 4.074 -17.75 6.605 1 98.31 131 LEU A C 1
ATOM 1058 O O . LEU A 1 131 ? 4.945 -18.266 5.895 1 98.31 131 LEU A O 1
ATOM 1062 N N . THR A 1 132 ? 4.324 -16.625 7.195 1 98 132 THR A N 1
ATOM 1063 C CA . THR A 1 132 ? 5.559 -15.875 7.051 1 98 132 THR A CA 1
ATOM 1064 C C . THR A 1 132 ? 6.008 -15.305 8.391 1 98 132 THR A C 1
ATOM 1066 O O . THR A 1 132 ? 5.176 -15.016 9.258 1 98 132 THR A O 1
ATOM 1069 N N . ASP A 1 133 ? 7.312 -15.062 8.523 1 96.25 133 ASP A N 1
ATOM 1070 C CA . ASP A 1 133 ? 7.863 -14.477 9.742 1 96.25 133 ASP A CA 1
ATOM 1071 C C . ASP A 1 133 ? 7.895 -12.953 9.656 1 96.25 133 ASP A C 1
ATOM 1073 O O . ASP A 1 133 ? 8.156 -12.273 10.648 1 96.25 133 ASP A O 1
ATOM 1077 N N . HIS A 1 134 ? 7.652 -12.492 8.5 1 97.12 134 HIS A N 1
ATOM 1078 C CA . HIS A 1 134 ? 7.633 -11.047 8.336 1 97.12 134 HIS A CA 1
ATOM 1079 C C . HIS A 1 134 ? 6.297 -10.461 8.781 1 97.12 134 HIS A C 1
ATOM 1081 O O . HIS A 1 134 ? 5.234 -10.922 8.352 1 97.12 134 HIS A O 1
ATOM 1087 N N . ARG A 1 135 ? 6.352 -9.484 9.594 1 96.44 135 ARG A N 1
ATOM 1088 C CA . ARG A 1 135 ? 5.137 -8.828 10.07 1 96.44 135 ARG A CA 1
ATOM 1089 C C . ARG A 1 135 ? 4.836 -7.574 9.258 1 96.44 135 ARG A C 1
ATOM 1091 O O . ARG A 1 135 ? 5.719 -6.742 9.039 1 96.44 135 ARG A O 1
ATOM 1098 N N . PRO A 1 136 ? 3.562 -7.496 8.836 1 98.25 136 PRO A N 1
ATOM 1099 C CA . PRO A 1 136 ? 3.227 -6.27 8.109 1 98.25 136 PRO A CA 1
ATOM 1100 C C . PRO A 1 136 ? 3.275 -5.027 8.992 1 98.25 136 PRO A C 1
ATOM 1102 O O . PRO A 1 136 ? 3.133 -5.129 10.219 1 98.25 136 PRO A O 1
ATOM 1105 N N . LEU A 1 137 ? 3.498 -3.887 8.383 1 98.56 137 LEU A N 1
ATOM 1106 C CA . LEU A 1 137 ? 3.584 -2.604 9.078 1 98.56 137 LEU A CA 1
ATOM 1107 C C . LEU A 1 137 ? 2.193 -2.031 9.328 1 98.56 137 LEU A C 1
ATOM 1109 O O . LEU A 1 137 ? 1.839 -1.743 10.477 1 98.56 137 LEU A O 1
ATOM 1113 N N . PHE A 1 138 ? 1.459 -1.848 8.32 1 97.94 138 PHE A N 1
ATOM 1114 C CA . PHE A 1 138 ? 0.136 -1.236 8.336 1 97.94 138 PHE A CA 1
ATOM 1115 C C . PHE A 1 138 ? -0.703 -1.741 7.164 1 97.94 138 PHE A C 1
ATOM 1117 O O . PHE A 1 138 ? -0.197 -2.447 6.289 1 97.94 138 PHE A O 1
ATOM 1124 N N . GLY A 1 139 ? -1.963 -1.486 7.191 1 94.69 139 GLY A N 1
ATOM 1125 C CA . GLY A 1 139 ? -2.855 -1.923 6.129 1 94.69 139 GLY A CA 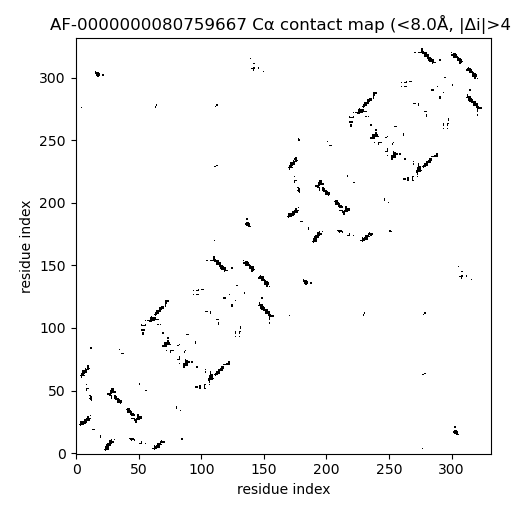1
ATOM 1126 C C . GLY A 1 139 ? -4.254 -1.346 6.25 1 94.69 139 GLY A C 1
ATOM 1127 O O . GLY A 1 139 ? -4.48 -0.415 7.027 1 94.69 139 GLY A O 1
ATOM 1128 N N . HIS A 1 140 ? -4.992 -1.797 5.301 1 88.62 140 HIS A N 1
ATOM 1129 C CA . HIS A 1 140 ? -6.371 -1.321 5.223 1 88.62 140 HIS A CA 1
ATOM 1130 C C . HIS A 1 140 ? -7.309 -2.428 4.758 1 88.62 140 HIS A C 1
ATOM 1132 O O . HIS A 1 140 ? -6.984 -3.178 3.834 1 88.62 140 HIS A O 1
ATOM 1138 N N . LYS A 1 141 ? -8.414 -2.516 5.477 1 85.88 141 LYS A N 1
ATOM 1139 C CA . LYS A 1 141 ? -9.469 -3.436 5.066 1 85.88 141 LYS A CA 1
ATOM 1140 C C . LYS A 1 141 ? -10.562 -2.705 4.289 1 85.88 141 LYS A C 1
ATOM 1142 O O . LYS A 1 141 ? -10.945 -1.592 4.648 1 85.88 141 LYS A O 1
ATOM 1147 N N . SER A 1 142 ? -10.906 -3.221 3.062 1 76.94 142 SER A N 1
ATOM 1148 C CA . SER A 1 142 ? -11.906 -2.604 2.201 1 76.94 142 SER A CA 1
ATOM 1149 C C . SER A 1 142 ? -13.305 -2.752 2.787 1 76.94 142 SER A C 1
ATOM 1151 O O . SER A 1 142 ? -14.273 -2.988 2.055 1 76.94 142 SER A O 1
ATOM 1153 N N . GLY A 1 143 ? -13.57 -2.35 4.004 1 65.5 143 GLY A N 1
ATOM 1154 C CA . GLY A 1 143 ? -14.883 -2.248 4.609 1 65.5 143 GLY A CA 1
ATOM 1155 C C . GLY A 1 143 ? -15.391 -3.568 5.16 1 65.5 143 GLY A C 1
ATOM 1156 O O . GLY A 1 143 ? -14.719 -4.594 5.051 1 65.5 143 GLY A O 1
ATOM 1157 N N . LYS A 1 144 ? -16.484 -3.469 5.883 1 59.72 144 LYS A N 1
ATOM 1158 C CA . LYS A 1 144 ? -17.094 -4.586 6.598 1 59.72 144 LYS A CA 1
ATOM 1159 C C . LYS A 1 144 ? -17.5 -5.699 5.637 1 59.72 144 LYS A C 1
ATOM 1161 O O . LYS A 1 144 ? -17.328 -6.883 5.938 1 59.72 144 LYS A O 1
ATOM 1166 N N . ARG A 1 145 ? -17.797 -5.195 4.449 1 62.28 145 ARG A N 1
ATOM 1167 C CA . ARG A 1 145 ? -18.406 -6.191 3.572 1 62.28 145 ARG A CA 1
ATOM 1168 C C . ARG A 1 145 ? -17.375 -6.793 2.627 1 62.28 145 ARG A C 1
ATOM 1170 O O . ARG A 1 145 ? -17.406 -7.992 2.334 1 62.28 145 ARG A O 1
ATOM 1177 N N . GLU A 1 146 ? -16.5 -5.871 2.268 1 65.25 146 GLU A N 1
ATOM 1178 C CA . GLU A 1 146 ? -15.469 -6.387 1.377 1 65.25 146 GLU A CA 1
ATOM 1179 C C . GLU A 1 146 ? -14.258 -6.887 2.164 1 65.25 146 GLU A C 1
ATOM 1181 O O . GLU A 1 146 ? -13.648 -6.125 2.918 1 65.25 146 GLU A O 1
ATOM 1186 N N . LYS A 1 147 ? -14.172 -8.141 2.373 1 84.25 147 LYS A N 1
ATOM 1187 C CA . LYS A 1 147 ? -13.117 -8.773 3.16 1 84.25 147 LYS A CA 1
ATOM 1188 C C . LYS A 1 147 ? -11.789 -8.773 2.404 1 84.25 147 LYS A C 1
ATOM 1190 O O . LYS A 1 147 ? -11.109 -9.805 2.328 1 84.25 147 LYS A O 1
ATOM 1195 N N . THR A 1 148 ? -11.523 -7.59 1.724 1 91.44 148 THR A N 1
ATOM 1196 C CA . THR A 1 148 ? -10.25 -7.441 1.034 1 91.44 148 THR A CA 1
ATOM 1197 C C . THR A 1 148 ? -9.273 -6.617 1.873 1 91.44 148 THR A C 1
ATOM 1199 O O . THR A 1 148 ? -9.656 -5.605 2.463 1 91.44 148 THR A O 1
ATOM 1202 N N . HIS A 1 149 ? -8.062 -7.117 1.938 1 93.62 149 HIS A N 1
ATOM 1203 C CA . HIS A 1 149 ? -7 -6.488 2.719 1 93.62 149 HIS A CA 1
ATOM 1204 C C . HIS A 1 149 ? -5.883 -5.973 1.816 1 93.62 149 HIS A C 1
ATOM 1206 O O . HIS A 1 149 ? -5.496 -6.645 0.858 1 93.62 149 HIS A O 1
ATOM 1212 N N . TRP A 1 150 ? -5.48 -4.777 2.076 1 94.88 150 TRP A N 1
ATOM 1213 C CA . TRP A 1 150 ? -4.227 -4.223 1.579 1 94.88 150 TRP A CA 1
ATOM 1214 C C . TRP A 1 150 ? -3.203 -4.102 2.703 1 94.88 150 TRP A C 1
ATOM 1216 O O . TRP A 1 150 ? -3.447 -3.414 3.699 1 94.88 150 TRP A O 1
ATOM 1226 N N . LEU A 1 151 ? -2.074 -4.82 2.613 1 97.75 151 LEU A N 1
ATOM 1227 C CA . LEU A 1 151 ? -1.06 -4.844 3.66 1 97.75 151 LEU A CA 1
ATOM 1228 C C . LEU A 1 151 ? 0.296 -4.41 3.111 1 97.75 151 LEU A C 1
ATOM 1230 O O . LEU A 1 151 ? 0.658 -4.766 1.987 1 97.75 151 LEU A O 1
ATOM 1234 N N . THR A 1 152 ? 1.061 -3.701 3.91 1 98.69 152 THR A N 1
ATOM 1235 C CA . THR A 1 152 ? 2.393 -3.234 3.545 1 98.69 152 THR A CA 1
ATOM 1236 C C . THR A 1 152 ? 3.455 -3.885 4.426 1 98.69 152 THR A C 1
ATOM 1238 O O . THR A 1 152 ? 3.361 -3.842 5.656 1 98.69 152 THR A O 1
ATOM 1241 N N . PHE A 1 153 ? 4.426 -4.52 3.777 1 98.81 153 PHE A N 1
ATOM 1242 C CA . PHE A 1 153 ? 5.582 -5.102 4.449 1 98.81 153 PHE A CA 1
ATOM 1243 C C . PHE A 1 153 ? 6.863 -4.375 4.055 1 98.81 153 PHE A C 1
ATOM 1245 O O . PHE A 1 153 ? 6.918 -3.732 3.002 1 98.81 153 PHE A O 1
ATOM 1252 N N . LEU A 1 154 ? 7.836 -4.469 4.902 1 98.69 154 LEU A N 1
ATOM 1253 C CA . LEU A 1 154 ? 9.195 -4.004 4.637 1 98.69 154 LEU A CA 1
ATOM 1254 C C . LEU A 1 154 ? 10.195 -5.137 4.82 1 98.69 154 LEU A C 1
ATOM 1256 O O . LEU A 1 154 ? 10.211 -5.801 5.859 1 98.69 154 LEU A O 1
ATOM 1260 N N . LYS A 1 155 ? 10.953 -5.383 3.76 1 98.5 155 LYS A N 1
ATOM 1261 C CA . LYS A 1 155 ? 12.062 -6.312 3.961 1 98.5 155 LYS A CA 1
ATOM 1262 C C . LYS A 1 155 ? 13.125 -5.707 4.871 1 98.5 155 LYS A C 1
ATOM 1264 O O . LYS A 1 155 ? 13.539 -4.562 4.672 1 98.5 155 LYS A O 1
ATOM 1269 N N . PRO A 1 156 ? 13.586 -6.441 5.867 1 96 156 PRO A N 1
ATOM 1270 C CA . PRO A 1 156 ? 14.625 -5.906 6.754 1 96 156 PRO A CA 1
ATOM 1271 C C . PRO A 1 156 ? 15.891 -5.504 6.004 1 96 156 PRO A C 1
ATOM 1273 O O . PRO A 1 156 ? 16.172 -6.043 4.934 1 96 156 PRO A O 1
ATOM 1276 N N . ALA A 1 157 ? 16.609 -4.586 6.609 1 93.5 157 ALA A N 1
ATOM 1277 C CA . ALA A 1 157 ? 17.906 -4.18 6.07 1 93.5 157 ALA A CA 1
ATOM 1278 C C . ALA A 1 157 ? 18.891 -5.344 6.066 1 93.5 157 ALA A C 1
ATOM 1280 O O . ALA A 1 157 ? 18.75 -6.277 6.859 1 93.5 157 ALA A O 1
ATOM 1281 N N . ALA A 1 158 ? 19.844 -5.246 5.168 1 87.44 158 ALA A N 1
ATOM 1282 C CA . ALA A 1 158 ? 20.891 -6.25 5.184 1 87.44 158 ALA A CA 1
ATOM 1283 C C . ALA A 1 158 ? 21.703 -6.18 6.477 1 87.44 158 ALA A C 1
ATOM 1285 O O . ALA A 1 158 ? 21.938 -5.09 7.008 1 87.44 158 ALA A O 1
ATOM 1286 N N . PRO A 1 159 ? 21.938 -7.34 7.102 1 78.12 159 PRO A N 1
ATOM 1287 C CA . PRO A 1 159 ? 22.75 -7.293 8.32 1 78.12 159 PRO A CA 1
ATOM 1288 C C . PRO A 1 159 ? 24.078 -6.574 8.109 1 78.12 159 PRO A C 1
ATOM 1290 O O . PRO A 1 159 ? 24.672 -6.656 7.023 1 78.12 159 PRO A O 1
ATOM 1293 N N . SER A 1 160 ? 24.297 -5.547 8.844 1 67.06 160 SER A N 1
ATOM 1294 C CA . SER A 1 160 ? 25.594 -4.883 8.789 1 67.06 160 SER A CA 1
ATOM 1295 C C . SER A 1 160 ? 26.734 -5.879 9 1 67.06 160 SER A C 1
ATOM 1297 O O . SER A 1 160 ? 26.625 -6.785 9.828 1 67.06 160 SER A O 1
ATOM 1299 N N . ILE A 1 161 ? 27.562 -6.242 7.984 1 56.72 161 ILE A N 1
ATOM 1300 C CA . ILE A 1 161 ? 28.75 -7.062 8.211 1 56.72 161 ILE A CA 1
ATOM 1301 C C . ILE A 1 161 ? 29.562 -6.477 9.359 1 56.72 161 ILE A C 1
ATOM 1303 O O . ILE A 1 161 ? 30.047 -5.34 9.273 1 56.72 161 ILE A O 1
ATOM 1307 N N . GLN A 1 162 ? 29.266 -6.676 10.586 1 49.44 162 GLN A N 1
ATOM 1308 C CA . GLN A 1 162 ? 30.219 -6.348 11.641 1 49.44 162 GLN A CA 1
ATOM 1309 C C . GLN A 1 162 ? 31.609 -6.887 11.305 1 49.44 162 GLN A C 1
ATOM 1311 O O . GLN A 1 162 ? 31.766 -8.062 10.969 1 49.44 162 GLN A O 1
ATOM 1316 N N . GLY A 1 163 ? 32.5 -6.148 10.812 1 43.75 163 GLY A N 1
ATOM 1317 C CA . GLY A 1 163 ? 33.906 -6.469 10.711 1 43.75 163 GLY A CA 1
ATOM 1318 C C . GLY A 1 163 ? 34.438 -7.27 11.883 1 43.75 163 GLY A C 1
ATOM 1319 O O . GLY A 1 163 ? 34.312 -6.852 13.039 1 43.75 163 GLY A O 1
ATOM 1320 N N . GLU A 1 164 ? 34.469 -8.562 11.844 1 40.5 164 GLU A N 1
ATOM 1321 C CA . GLU A 1 164 ? 35.375 -9.297 12.719 1 40.5 164 GLU A CA 1
ATOM 1322 C C . GLU A 1 164 ? 36.781 -8.664 12.727 1 40.5 164 GLU A C 1
ATOM 1324 O O . GLU A 1 164 ? 37.344 -8.406 11.664 1 40.5 164 GLU A O 1
ATOM 1329 N N . GLY A 1 165 ? 37.031 -7.758 13.633 1 33.59 165 GLY A N 1
ATOM 1330 C CA . GLY A 1 165 ? 38.438 -7.508 13.875 1 33.59 165 GLY A CA 1
ATOM 1331 C C . GLY A 1 165 ? 39.312 -8.766 13.797 1 33.59 165 GLY A C 1
ATOM 1332 O O . GLY A 1 165 ? 39 -9.758 14.461 1 33.59 165 GLY A O 1
ATOM 1333 N N . ARG A 1 166 ? 40.188 -8.883 12.773 1 27.56 166 ARG A N 1
ATOM 1334 C CA . ARG A 1 166 ? 41.406 -9.664 12.961 1 27.56 166 ARG A CA 1
ATOM 1335 C C . ARG A 1 166 ? 42.188 -9.18 14.18 1 27.56 166 ARG A C 1
ATOM 1337 O O . ARG A 1 166 ? 42.312 -7.973 14.398 1 27.56 166 ARG A O 1
ATOM 1344 N N . MET B 1 1 ? 19.797 8.555 17.609 1 39.25 1 MET B N 1
ATOM 1345 C CA . MET B 1 1 ? 18.5 8.703 16.953 1 39.25 1 MET B CA 1
ATOM 1346 C C . MET B 1 1 ? 18.141 7.445 16.172 1 39.25 1 MET B C 1
ATOM 1348 O O . MET B 1 1 ? 18.969 6.914 15.43 1 39.25 1 MET B O 1
ATOM 1352 N N . MET B 1 2 ? 17.297 6.617 16.578 1 52.16 2 MET B N 1
ATOM 1353 C CA . MET B 1 2 ? 17.062 5.262 16.094 1 52.16 2 MET B CA 1
ATOM 1354 C C . MET B 1 2 ? 16.797 5.254 14.594 1 52.16 2 MET B C 1
ATOM 1356 O O . MET B 1 2 ? 16.188 6.191 14.062 1 52.16 2 MET B O 1
ATOM 1360 N N . ASP B 1 3 ? 17.625 4.703 13.766 1 79.44 3 ASP B N 1
ATOM 1361 C CA . ASP B 1 3 ? 17.734 4.828 12.312 1 79.44 3 ASP B CA 1
ATOM 1362 C C . ASP B 1 3 ? 16.516 4.234 11.609 1 79.44 3 ASP B C 1
ATOM 1364 O O . ASP B 1 3 ? 16.594 3.139 11.055 1 79.44 3 ASP B O 1
ATOM 1368 N N . ALA B 1 4 ? 15.336 4.898 11.859 1 91.44 4 ALA B N 1
ATOM 1369 C CA . ALA B 1 4 ? 14.086 4.477 11.227 1 91.44 4 ALA B CA 1
ATOM 1370 C C . ALA B 1 4 ? 14.203 4.508 9.711 1 91.44 4 ALA B C 1
ATOM 1372 O O . ALA B 1 4 ? 14.805 5.422 9.141 1 91.44 4 ALA B O 1
ATOM 1373 N N . THR B 1 5 ? 13.68 3.502 9.109 1 97.19 5 THR B N 1
ATOM 1374 C CA . THR B 1 5 ? 13.703 3.371 7.656 1 97.19 5 THR B CA 1
ATOM 1375 C C . THR B 1 5 ? 12.375 3.805 7.051 1 97.19 5 THR B C 1
ATOM 1377 O O . THR B 1 5 ? 12.289 4.066 5.848 1 97.19 5 THR B O 1
ATOM 1380 N N . VAL B 1 6 ? 11.336 3.92 7.91 1 98.75 6 VAL B N 1
ATOM 1381 C CA . VAL B 1 6 ? 9.984 4.277 7.496 1 98.75 6 VAL B CA 1
ATOM 1382 C C . VAL B 1 6 ? 9.57 5.586 8.164 1 98.75 6 VAL B C 1
ATOM 1384 O O . VAL B 1 6 ? 9.844 5.797 9.352 1 98.75 6 VAL B O 1
ATOM 1387 N N . LEU B 1 7 ? 8.883 6.461 7.387 1 98.88 7 LEU B N 1
ATOM 1388 C CA . LEU B 1 7 ? 8.375 7.711 7.938 1 98.88 7 LEU B CA 1
ATOM 1389 C C . LEU B 1 7 ? 6.859 7.789 7.801 1 98.88 7 LEU B C 1
ATOM 1391 O O . LEU B 1 7 ? 6.312 7.477 6.742 1 98.88 7 LEU B O 1
ATOM 1395 N N . ASP B 1 8 ? 6.164 8.109 8.805 1 98.88 8 ASP B N 1
ATOM 1396 C CA . ASP B 1 8 ? 4.777 8.562 8.836 1 98.88 8 ASP B CA 1
ATOM 1397 C C . ASP B 1 8 ? 4.684 10 9.336 1 98.88 8 ASP B C 1
ATOM 1399 O O . ASP B 1 8 ? 4.676 10.242 10.547 1 98.88 8 ASP B O 1
ATOM 1403 N N . PRO B 1 9 ? 4.57 10.969 8.438 1 98.81 9 PRO B N 1
ATOM 1404 C CA . PRO B 1 9 ? 4.684 12.359 8.859 1 98.81 9 PRO B CA 1
ATOM 1405 C C . PRO B 1 9 ? 3.365 12.93 9.383 1 98.81 9 PRO B C 1
ATOM 1407 O O . PRO B 1 9 ? 3.312 14.086 9.82 1 98.81 9 PRO B O 1
ATOM 1410 N N . CYS B 1 10 ? 2.297 12.164 9.328 1 98.62 10 CYS B N 1
ATOM 1411 C CA . CYS B 1 10 ? 0.96 12.469 9.82 1 98.62 10 CYS B CA 1
ATOM 1412 C C . CYS B 1 10 ? 0.354 11.273 10.539 1 98.62 10 CYS B C 1
ATOM 1414 O O . CYS B 1 10 ? -0.703 10.773 10.141 1 98.62 10 CYS B O 1
ATOM 1416 N N . CYS B 1 11 ? 0.906 10.938 11.664 1 98 11 CYS B N 1
ATOM 1417 C CA . CYS B 1 11 ? 0.62 9.609 12.203 1 98 11 CYS B CA 1
ATOM 1418 C C . CYS B 1 11 ? -0.74 9.578 12.883 1 98 11 CYS B C 1
ATOM 1420 O O . CYS B 1 11 ? -1.327 8.508 13.062 1 98 11 CYS B O 1
ATOM 1422 N N . GLY B 1 12 ? -1.225 10.805 13.391 1 96.62 12 GLY B N 1
ATOM 1423 C CA . GLY B 1 12 ? -2.471 10.797 14.141 1 96.62 12 GLY B CA 1
ATOM 1424 C C . GLY B 1 12 ? -2.498 9.75 15.242 1 96.62 12 GLY B C 1
ATOM 1425 O O . GLY B 1 12 ? -1.57 9.672 16.047 1 96.62 12 GLY B O 1
ATOM 1426 N N . GLY B 1 13 ? -3.605 9.008 15.289 1 94.81 13 GLY B N 1
ATOM 1427 C CA . GLY B 1 13 ? -3.74 7.953 16.281 1 94.81 13 GLY B CA 1
ATOM 1428 C C . GLY B 1 13 ? -3.109 6.645 15.852 1 94.81 13 GLY B C 1
ATOM 1429 O O . GLY B 1 13 ? -3.275 5.621 16.516 1 94.81 13 GLY B O 1
ATOM 1430 N N . ARG B 1 14 ? -2.432 6.602 14.68 1 96.56 14 ARG B N 1
ATOM 1431 C CA . ARG B 1 14 ? -1.732 5.441 14.141 1 96.56 14 ARG B CA 1
ATOM 1432 C C . ARG B 1 14 ? -2.689 4.27 13.938 1 96.56 14 ARG B C 1
ATOM 1434 O O . ARG B 1 14 ? -2.33 3.119 14.195 1 96.56 14 ARG B O 1
ATOM 1441 N N . MET B 1 15 ? -3.898 4.539 13.453 1 92.38 15 MET B N 1
ATOM 1442 C CA . MET B 1 15 ? -4.984 3.562 13.43 1 92.38 15 MET B CA 1
ATOM 1443 C C . MET B 1 15 ? -4.738 2.5 12.367 1 92.38 15 MET B C 1
ATOM 1445 O O . MET B 1 15 ? -5.234 1.377 12.477 1 92.38 15 MET B O 1
ATOM 1449 N N . MET B 1 16 ? -3.982 2.824 11.391 1 94.75 16 MET B N 1
ATOM 1450 C CA . MET B 1 16 ? -3.773 1.842 10.336 1 94.75 16 MET B CA 1
ATOM 1451 C C . MET B 1 16 ? -2.607 0.918 10.672 1 94.75 16 MET B C 1
ATOM 1453 O O . MET B 1 16 ? -2.4 -0.095 10 1 94.75 16 MET B O 1
ATOM 1457 N N . TRP B 1 17 ? -1.79 1.288 11.672 1 97.56 17 TRP B N 1
ATOM 1458 C CA . TRP B 1 17 ? -0.612 0.512 12.047 1 97.56 17 TRP B CA 1
ATOM 1459 C C . TRP B 1 17 ? -1.002 -0.696 12.891 1 97.56 17 TRP B C 1
ATOM 1461 O O . TRP B 1 17 ? -1.803 -0.578 13.82 1 97.56 17 TRP B O 1
ATOM 1471 N N . PHE B 1 18 ? -0.471 -1.883 12.523 1 97.5 18 PHE B N 1
ATOM 1472 C CA . PHE B 1 18 ? -0.751 -3.082 13.305 1 97.5 18 PHE B CA 1
ATOM 1473 C C . PHE B 1 18 ? -0.035 -3.035 14.648 1 97.5 18 PHE B C 1
ATOM 1475 O O . PHE B 1 18 ? -0.561 -3.514 15.656 1 97.5 18 PHE B O 1
ATOM 1482 N N . ASP B 1 19 ? 1.173 -2.547 14.617 1 97.31 19 ASP B N 1
ATOM 1483 C CA . ASP B 1 19 ? 1.946 -2.229 15.812 1 97.31 19 ASP B CA 1
ATOM 1484 C C . ASP B 1 19 ? 2.203 -0.727 15.914 1 97.31 19 ASP B C 1
ATOM 1486 O O . ASP B 1 19 ? 3.074 -0.192 15.227 1 97.31 19 ASP B O 1
ATOM 1490 N N . ARG B 1 20 ? 1.551 -0.077 16.797 1 97 20 ARG B N 1
ATOM 1491 C CA . ARG B 1 20 ? 1.602 1.377 16.922 1 97 20 ARG B CA 1
ATOM 1492 C C . ARG B 1 20 ? 2.934 1.833 17.5 1 97 20 ARG B C 1
ATOM 1494 O O . ARG B 1 20 ? 3.223 3.031 17.547 1 97 20 ARG B O 1
ATOM 1501 N N . GLN B 1 21 ? 3.693 0.908 17.922 1 96.12 21 GLN B N 1
ATOM 1502 C CA . GLN B 1 21 ? 5.008 1.218 18.469 1 96.12 21 GLN B CA 1
ATOM 1503 C C . GLN B 1 21 ? 6.121 0.626 17.609 1 96.12 21 GLN B C 1
ATOM 1505 O O . GLN B 1 21 ? 7.227 0.377 18.109 1 96.12 21 GLN B O 1
ATOM 1510 N N . ASP B 1 22 ? 5.746 0.32 16.406 1 97.06 22 ASP B N 1
ATOM 1511 C CA . ASP B 1 22 ? 6.723 -0.285 15.5 1 97.06 22 ASP B CA 1
ATOM 1512 C C . ASP B 1 22 ? 7.98 0.575 15.391 1 97.06 22 ASP B C 1
ATOM 1514 O O . ASP B 1 22 ? 7.926 1.708 14.906 1 97.06 22 ASP B O 1
ATOM 1518 N N . GLN B 1 23 ? 9.156 0.009 15.734 1 95.5 23 GLN B N 1
ATOM 1519 C CA . GLN B 1 23 ? 10.391 0.783 15.82 1 95.5 23 GLN B CA 1
ATOM 1520 C C . GLN B 1 23 ? 10.984 1.033 14.438 1 95.5 23 GLN B C 1
ATOM 1522 O O . GLN B 1 23 ? 11.898 1.846 14.281 1 95.5 23 GLN B O 1
ATOM 1527 N N . ARG B 1 24 ? 10.523 0.399 13.438 1 96.62 24 ARG B N 1
ATOM 1528 C CA . ARG B 1 24 ? 11 0.65 12.078 1 96.62 24 ARG B CA 1
ATOM 1529 C C . ARG B 1 24 ? 10.516 2.006 11.578 1 96.62 24 ARG B C 1
ATOM 1531 O O . ARG B 1 24 ? 11.07 2.545 10.609 1 96.62 24 ARG B O 1
ATOM 1538 N N . ALA B 1 25 ? 9.508 2.553 12.258 1 98 25 ALA B N 1
ATOM 1539 C CA . ALA B 1 25 ? 8.867 3.77 11.766 1 98 25 ALA B CA 1
ATOM 1540 C C . ALA B 1 25 ? 9.141 4.949 12.688 1 98 25 ALA B C 1
ATOM 1542 O O . ALA B 1 25 ? 9.203 4.785 13.914 1 98 25 ALA B O 1
ATOM 1543 N N . LEU B 1 26 ? 9.406 6.059 12.102 1 98.56 26 LEU B N 1
ATOM 1544 C CA . LEU B 1 26 ? 9.344 7.34 12.797 1 98.56 26 LEU B CA 1
ATOM 1545 C C . LEU B 1 26 ? 7.984 8 12.602 1 98.56 26 LEU B C 1
ATOM 1547 O O . LEU B 1 26 ? 7.586 8.281 11.469 1 98.56 26 LEU B O 1
ATOM 1551 N N . PHE B 1 27 ? 7.309 8.227 13.711 1 98.69 27 PHE B N 1
ATOM 1552 C CA . PHE B 1 27 ? 5.969 8.805 13.672 1 98.69 27 PHE B CA 1
ATOM 1553 C C . PHE B 1 27 ? 6.016 10.305 13.93 1 98.69 27 PHE B C 1
ATOM 1555 O O . PHE B 1 27 ? 6.43 10.742 15.008 1 98.69 27 PHE B O 1
ATOM 1562 N N . GLY B 1 28 ? 5.605 11.086 12.938 1 98.56 28 GLY B N 1
ATOM 1563 C CA . GLY B 1 28 ? 5.512 12.531 13.078 1 98.56 28 GLY B CA 1
ATOM 1564 C C . GLY B 1 28 ? 4.09 13.047 12.984 1 98.56 28 GLY B C 1
ATOM 1565 O O . GLY B 1 28 ? 3.227 12.406 12.383 1 98.56 28 GLY B O 1
ATOM 1566 N N . ASP B 1 29 ? 3.846 14.055 13.539 1 98.56 29 ASP B N 1
ATOM 1567 C CA . ASP B 1 29 ? 2.621 14.844 13.469 1 98.56 29 ASP B CA 1
ATOM 1568 C C . ASP B 1 29 ? 2.852 16.25 14 1 98.56 29 ASP B C 1
ATOM 1570 O O . ASP B 1 29 ? 3.678 16.469 14.891 1 98.56 29 ASP B O 1
ATOM 1574 N N . ILE B 1 30 ? 2.139 17.156 13.406 1 98.38 30 ILE B N 1
ATOM 1575 C CA . ILE B 1 30 ? 2.289 18.516 13.906 1 98.38 30 ILE B CA 1
ATOM 1576 C C . ILE B 1 30 ? 1.581 18.656 15.25 1 98.38 30 ILE B C 1
ATOM 1578 O O . ILE B 1 30 ? 1.91 19.531 16.047 1 98.38 30 ILE B O 1
ATOM 1582 N N . ARG B 1 31 ? 0.677 17.797 15.484 1 96.44 31 ARG B N 1
ATOM 1583 C CA . ARG B 1 31 ? -0.136 17.812 16.688 1 96.44 31 ARG B CA 1
ATOM 1584 C C . ARG B 1 31 ? 0.442 16.891 17.75 1 96.44 31 ARG B C 1
ATOM 1586 O O . ARG B 1 31 ? 1.069 15.883 17.438 1 96.44 31 ARG B O 1
ATOM 1593 N N . SER B 1 32 ? 0.294 17.156 19 1 97.31 32 SER B N 1
ATOM 1594 C CA . SER B 1 32 ? 0.36 16.344 20.219 1 97.31 32 SER B CA 1
ATOM 1595 C C . SER B 1 32 ? -0.849 16.594 21.109 1 97.31 32 SER B C 1
ATOM 1597 O O . SER B 1 32 ? -0.896 17.578 21.844 1 97.31 32 SER B O 1
ATOM 1599 N N . GLU B 1 33 ? -1.796 15.641 20.922 1 95.06 33 GLU B N 1
ATOM 1600 C CA . GLU B 1 33 ? -3.104 15.922 21.516 1 95.06 33 GLU B CA 1
ATOM 1601 C C . GLU B 1 33 ? -3.678 14.688 22.203 1 95.06 33 GLU B C 1
ATOM 1603 O O . GLU B 1 33 ? -3.369 13.555 21.812 1 95.06 33 GLU B O 1
ATOM 1608 N N . GLN B 1 34 ? -4.508 14.977 23.172 1 92.81 34 GLN B N 1
ATOM 1609 C CA . GLN B 1 34 ? -5.32 13.961 23.828 1 92.81 34 GLN B CA 1
ATOM 1610 C C . GLN B 1 34 ? -6.809 14.273 23.688 1 92.81 34 GLN B C 1
ATOM 1612 O O . GLN B 1 34 ? -7.242 15.398 23.953 1 92.81 34 GLN B O 1
ATOM 1617 N N . HIS B 1 35 ? -7.484 13.297 23.203 1 89.81 35 HIS B N 1
ATOM 1618 C CA . HIS B 1 35 ? -8.922 13.461 23.016 1 89.81 35 HIS B CA 1
ATOM 1619 C C . HIS B 1 35 ? -9.695 12.305 23.656 1 89.81 35 HIS B C 1
ATOM 1621 O O . HIS B 1 35 ? -9.148 11.219 23.844 1 89.81 35 HIS B O 1
ATOM 1627 N N . THR B 1 36 ? -10.922 12.633 24.125 1 87.69 36 THR B N 1
ATOM 1628 C CA . THR B 1 36 ? -11.898 11.609 24.5 1 87.69 36 THR B CA 1
ATOM 1629 C C . THR B 1 36 ? -13.055 11.586 23.5 1 87.69 36 THR B C 1
ATOM 1631 O O . THR B 1 36 ? -13.711 12.602 23.281 1 87.69 36 THR B O 1
ATOM 1634 N N . LEU B 1 37 ? -13.18 10.438 22.953 1 81.44 37 LEU B N 1
ATOM 1635 C CA . LEU B 1 37 ? -14.242 10.305 21.969 1 81.44 37 LEU B CA 1
ATOM 1636 C C . LEU B 1 37 ? -15.609 10.297 22.641 1 81.44 37 LEU B C 1
ATOM 1638 O O . LEU B 1 37 ? -15.703 10.188 23.859 1 81.44 37 LEU B O 1
ATOM 1642 N N . CYS B 1 38 ? -16.625 10.523 21.797 1 78.88 38 CYS B N 1
ATOM 1643 C CA . CYS B 1 38 ? -17.984 10.648 22.297 1 78.88 38 CYS B CA 1
ATOM 1644 C C . CYS B 1 38 ? -18.422 9.383 23.047 1 78.88 38 CYS B C 1
ATOM 1646 O O . CYS B 1 38 ? -19.297 9.438 23.906 1 78.88 38 CYS B O 1
ATOM 1648 N N . ASP B 1 39 ? -17.797 8.344 22.719 1 83.62 39 ASP B N 1
ATOM 1649 C CA . ASP B 1 39 ? -18.172 7.086 23.344 1 83.62 39 ASP B CA 1
ATOM 1650 C C . ASP B 1 39 ? -17.266 6.762 24.531 1 83.62 39 ASP B C 1
ATOM 1652 O O . ASP B 1 39 ? -17.312 5.652 25.062 1 83.62 39 ASP B O 1
ATOM 1656 N N . GLY B 1 40 ? -16.469 7.68 24.906 1 84.44 40 GLY B N 1
ATOM 1657 C CA . GLY B 1 40 ? -15.648 7.531 26.094 1 84.44 40 GLY B CA 1
ATOM 1658 C C . GLY B 1 40 ? -14.266 6.992 25.812 1 84.44 40 GLY B C 1
ATOM 1659 O O . GLY B 1 40 ? -13.391 7.008 26.688 1 84.44 40 GLY B O 1
ATOM 1660 N N . ARG B 1 41 ? -14.055 6.609 24.578 1 87.5 41 ARG B N 1
ATOM 1661 C CA . ARG B 1 41 ? -12.742 6.07 24.234 1 87.5 41 ARG B CA 1
ATOM 1662 C C . ARG B 1 41 ? -11.719 7.188 24.078 1 87.5 41 ARG B C 1
ATOM 1664 O O . ARG B 1 41 ? -12.062 8.297 23.656 1 87.5 41 ARG B O 1
ATOM 1671 N N . ALA B 1 42 ? -10.547 6.793 24.531 1 89.38 42 ALA B N 1
ATOM 1672 C CA . ALA B 1 42 ? -9.461 7.754 24.359 1 89.38 42 ALA B CA 1
ATOM 1673 C C . ALA B 1 42 ? -8.938 7.754 22.922 1 89.38 42 ALA B C 1
ATOM 1675 O O . ALA B 1 42 ? -8.836 6.699 22.297 1 89.38 42 ALA B O 1
ATOM 1676 N N . PHE B 1 43 ? -8.664 8.938 22.406 1 91.56 43 PHE B N 1
ATOM 1677 C CA . PHE B 1 43 ? -7.957 9.141 21.156 1 91.56 43 PHE B CA 1
ATOM 1678 C C . PHE B 1 43 ? -6.789 10.102 21.328 1 91.56 43 PHE B C 1
ATOM 1680 O O . PHE B 1 43 ? -6.988 11.305 21.531 1 91.56 43 PHE B O 1
ATOM 1687 N N . ASN B 1 44 ? -5.613 9.492 21.25 1 94.75 44 ASN B N 1
ATOM 1688 C CA . ASN B 1 44 ? -4.418 10.289 21.516 1 94.75 44 ASN B CA 1
ATOM 1689 C C . ASN B 1 44 ? -3.525 10.383 20.281 1 94.75 44 ASN B C 1
ATOM 1691 O O . ASN B 1 44 ? -3.379 9.414 19.531 1 94.75 44 ASN B O 1
ATOM 1695 N N . ILE B 1 45 ? -3.016 11.555 20.062 1 96.88 45 ILE B N 1
ATOM 1696 C CA . ILE B 1 45 ? -1.977 11.805 19.078 1 96.88 45 ILE B CA 1
ATOM 1697 C C . ILE B 1 45 ? -0.646 12.062 19.781 1 96.88 45 ILE B C 1
ATOM 1699 O O . ILE B 1 45 ? -0.461 13.117 20.391 1 96.88 45 ILE B O 1
ATOM 1703 N N . THR B 1 46 ? 0.243 11.086 19.734 1 97.06 46 THR B N 1
ATOM 1704 C CA . THR B 1 46 ? 1.524 11.148 20.422 1 97.06 46 THR B CA 1
ATOM 1705 C C . THR B 1 46 ? 2.668 10.781 19.484 1 97.06 46 THR B C 1
ATOM 1707 O O . THR B 1 46 ? 3.252 9.703 19.594 1 97.06 46 THR B O 1
ATOM 1710 N N . PRO B 1 47 ? 3.059 11.719 18.641 1 98.06 47 PRO B N 1
ATOM 1711 C CA . PRO B 1 47 ? 4.141 11.422 17.688 1 98.06 47 PRO B CA 1
ATOM 1712 C C . PRO B 1 47 ? 5.504 11.312 18.375 1 98.06 47 PRO B C 1
ATOM 1714 O O . PRO B 1 47 ? 5.668 11.75 19.516 1 98.06 47 PRO B O 1
ATOM 1717 N N . ASP B 1 48 ? 6.398 10.602 17.656 1 98 48 ASP B N 1
ATOM 1718 C CA . ASP B 1 48 ? 7.793 10.602 18.094 1 98 48 ASP B CA 1
ATOM 1719 C C . ASP B 1 48 ? 8.414 11.984 17.953 1 98 48 ASP B C 1
ATOM 1721 O O . ASP B 1 48 ? 9.305 12.352 18.719 1 98 48 ASP B O 1
ATOM 1725 N N . LEU B 1 49 ? 8.016 12.688 16.953 1 97.94 49 LEU B N 1
ATOM 1726 C CA . LEU B 1 49 ? 8.523 14.008 16.609 1 97.94 49 LEU B CA 1
ATOM 1727 C C . LEU B 1 49 ? 7.41 14.906 16.078 1 97.94 49 LEU B C 1
ATOM 1729 O O . LEU B 1 49 ? 6.637 14.5 15.211 1 97.94 49 LEU B O 1
ATOM 1733 N N . ASN B 1 50 ? 7.301 16.109 16.688 1 98.38 50 ASN B N 1
ATOM 1734 C CA . ASN B 1 50 ? 6.418 17.094 16.062 1 98.38 50 ASN B CA 1
ATOM 1735 C C . ASN B 1 50 ? 6.996 17.625 14.758 1 98.38 50 ASN B C 1
ATOM 1737 O O . ASN B 1 50 ? 8.125 18.125 14.727 1 98.38 50 ASN B O 1
ATOM 1741 N N . MET B 1 51 ? 6.219 17.516 13.695 1 98.25 51 MET B N 1
ATOM 1742 C CA . MET B 1 51 ? 6.719 17.984 12.414 1 98.25 51 MET B CA 1
ATOM 1743 C C . MET B 1 51 ? 5.566 18.438 11.516 1 98.25 51 MET B C 1
ATOM 1745 O O . MET B 1 51 ? 4.445 17.953 11.648 1 98.25 51 MET B O 1
ATOM 1749 N N . ASP B 1 52 ? 5.863 19.453 10.75 1 98.69 52 ASP B N 1
ATOM 1750 C CA . ASP B 1 52 ? 4.988 19.922 9.672 1 98.69 52 ASP B CA 1
ATOM 1751 C C . ASP B 1 52 ? 5.25 19.141 8.383 1 98.69 52 ASP B C 1
ATOM 1753 O O . ASP B 1 52 ? 6.348 19.203 7.82 1 98.69 52 ASP B O 1
ATOM 1757 N N . PHE B 1 53 ? 4.227 18.359 7.934 1 98.88 53 PHE B N 1
ATOM 1758 C CA . PHE B 1 53 ? 4.438 17.547 6.746 1 98.88 53 PHE B CA 1
ATOM 1759 C C . PHE B 1 53 ? 4.75 18.406 5.535 1 98.88 53 PHE B C 1
ATOM 1761 O O . PHE B 1 53 ? 5.23 17.922 4.516 1 98.88 53 PHE B O 1
ATOM 1768 N N . ARG B 1 54 ? 4.492 19.719 5.578 1 98.81 54 ARG B N 1
ATOM 1769 C CA . ARG B 1 54 ? 4.773 20.656 4.484 1 98.81 54 ARG B CA 1
ATOM 1770 C C . ARG B 1 54 ? 6.246 21.047 4.461 1 98.81 54 ARG B C 1
ATOM 1772 O O . ARG B 1 54 ? 6.715 21.656 3.504 1 98.81 54 ARG B O 1
ATOM 1779 N N . ALA B 1 55 ? 6.91 20.75 5.496 1 98.75 55 ALA B N 1
ATOM 1780 C CA . ALA B 1 55 ? 8.336 21.031 5.656 1 98.75 55 ALA B CA 1
ATOM 1781 C C . ALA B 1 55 ? 9.008 20 6.547 1 98.75 55 ALA B C 1
ATOM 1783 O O . ALA B 1 55 ? 9.43 20.297 7.664 1 98.75 55 ALA B O 1
ATOM 1784 N N . ILE B 1 56 ? 9.219 18.828 6.043 1 98.81 56 ILE B N 1
ATOM 1785 C CA . ILE B 1 56 ? 9.703 17.688 6.809 1 98.81 56 ILE B CA 1
ATOM 1786 C C . ILE B 1 56 ? 11.18 17.891 7.152 1 98.81 56 ILE B C 1
ATOM 1788 O O . ILE B 1 56 ? 11.992 18.172 6.27 1 98.81 56 ILE B O 1
ATOM 1792 N N . PRO B 1 57 ? 11.57 17.703 8.438 1 98.56 57 PRO B N 1
ATOM 1793 C CA . PRO B 1 57 ? 12.922 18.047 8.883 1 98.56 57 PRO B CA 1
ATOM 1794 C C . PRO B 1 57 ? 13.922 16.906 8.695 1 98.56 57 PRO B C 1
ATOM 1796 O O . PRO B 1 57 ? 14.688 16.609 9.609 1 98.56 57 PRO B O 1
ATOM 1799 N N . PHE B 1 58 ? 14.008 16.344 7.559 1 98.44 58 PHE B N 1
ATOM 1800 C CA . PHE B 1 58 ? 14.969 15.305 7.219 1 98.44 58 PHE B CA 1
ATOM 1801 C C . PHE B 1 58 ? 15.578 15.562 5.848 1 98.44 58 PHE B C 1
ATOM 1803 O O . PHE B 1 58 ? 14.977 16.234 5.008 1 98.44 58 PHE B O 1
ATOM 1810 N N . ALA B 1 59 ? 16.719 15.086 5.676 1 98.38 59 ALA B N 1
ATOM 1811 C CA . ALA B 1 59 ? 17.453 15.297 4.434 1 98.38 59 ALA B CA 1
ATOM 1812 C C . ALA B 1 59 ? 16.797 14.547 3.277 1 98.38 59 ALA B C 1
ATOM 1814 O O . ALA B 1 59 ? 16 13.625 3.494 1 98.38 59 ALA B O 1
ATOM 1815 N N . ASN B 1 60 ? 17.125 14.984 2.023 1 98.38 60 ASN B N 1
ATOM 1816 C CA . ASN B 1 60 ? 16.734 14.242 0.834 1 98.38 60 ASN B CA 1
ATOM 1817 C C . ASN B 1 60 ? 17.156 12.773 0.928 1 98.38 60 ASN B C 1
ATOM 1819 O O . ASN B 1 60 ? 18.188 12.453 1.515 1 98.38 60 ASN B O 1
ATOM 1823 N N . ASP B 1 61 ? 16.312 11.906 0.39 1 98.19 61 ASP B N 1
ATOM 1824 C CA . ASP B 1 61 ? 16.703 10.523 0.144 1 98.19 61 ASP B CA 1
ATOM 1825 C C . ASP B 1 61 ? 17.062 9.812 1.447 1 98.19 61 ASP B C 1
ATOM 1827 O O . ASP B 1 61 ? 18.094 9.141 1.531 1 98.19 61 ASP B O 1
ATOM 1831 N N . THR B 1 62 ? 16.234 9.977 2.43 1 98.25 62 THR B N 1
ATOM 1832 C CA . THR B 1 62 ? 16.531 9.453 3.758 1 98.25 62 THR B CA 1
ATOM 1833 C C . THR B 1 62 ? 15.766 8.156 4.012 1 98.25 62 THR B C 1
ATOM 1835 O O . THR B 1 62 ? 16.328 7.195 4.543 1 98.25 62 THR B O 1
ATOM 1838 N N . PHE B 1 63 ? 14.523 8.031 3.592 1 98.62 63 PHE B N 1
ATOM 1839 C CA . PHE B 1 63 ? 13.648 6.938 3.99 1 98.62 63 PHE B CA 1
ATOM 1840 C C . PHE B 1 63 ? 13.367 6.012 2.812 1 98.62 63 PHE B C 1
A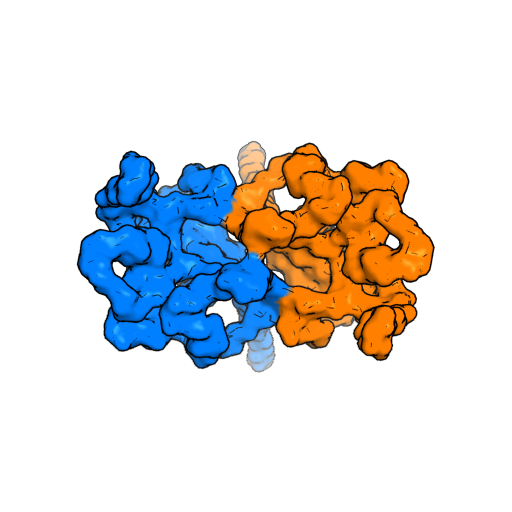TOM 1842 O O . PHE B 1 63 ? 13.266 6.465 1.67 1 98.62 63 PHE B O 1
ATOM 1849 N N . ALA B 1 64 ? 13.211 4.73 3.062 1 98.69 64 ALA B N 1
ATOM 1850 C CA . ALA B 1 64 ? 12.852 3.748 2.045 1 98.69 64 ALA B CA 1
ATOM 1851 C C . ALA B 1 64 ? 11.352 3.764 1.773 1 98.69 64 ALA B C 1
ATOM 1853 O O . ALA B 1 64 ? 10.914 3.457 0.663 1 98.69 64 ALA B O 1
ATOM 1854 N N . LEU B 1 65 ? 10.625 4.074 2.801 1 98.94 65 LEU B N 1
ATOM 1855 C CA . LEU B 1 65 ? 9.164 4.059 2.752 1 98.94 65 LEU B CA 1
ATOM 1856 C C . LEU B 1 65 ? 8.586 5.246 3.512 1 98.94 65 LEU B C 1
ATOM 1858 O O . LEU B 1 65 ? 9.023 5.547 4.625 1 98.94 65 LEU B O 1
ATOM 1862 N N . VAL B 1 66 ? 7.641 5.953 2.883 1 98.94 66 VAL B N 1
ATOM 1863 C CA . VAL B 1 66 ? 6.828 6.965 3.547 1 98.94 66 VAL B CA 1
ATOM 1864 C C . VAL B 1 66 ? 5.352 6.586 3.451 1 98.94 66 VAL B C 1
ATOM 1866 O O . VAL B 1 66 ? 4.875 6.191 2.385 1 98.94 66 VAL B O 1
ATOM 1869 N N . VAL B 1 67 ? 4.656 6.539 4.516 1 98.88 67 VAL B N 1
ATOM 1870 C CA . VAL B 1 67 ? 3.203 6.398 4.523 1 98.88 67 VAL B CA 1
ATOM 1871 C C . VAL B 1 67 ? 2.557 7.742 4.855 1 98.88 67 VAL B C 1
ATOM 1873 O O . VAL B 1 67 ? 2.795 8.305 5.926 1 98.88 67 VAL B O 1
ATOM 1876 N N . PHE B 1 68 ? 1.809 8.242 3.918 1 98.81 68 PHE B N 1
ATOM 1877 C CA . PHE B 1 68 ? 1.279 9.602 3.996 1 98.81 68 PHE B CA 1
ATOM 1878 C C . PHE B 1 68 ? -0.244 9.586 4.055 1 98.81 68 PHE B C 1
ATOM 1880 O O . PHE B 1 68 ? -0.907 9.375 3.037 1 98.81 68 PHE B O 1
ATOM 1887 N N . ASP B 1 69 ? -0.806 9.695 5.238 1 97.88 69 ASP B N 1
ATOM 1888 C CA . ASP B 1 69 ? -2.227 9.867 5.531 1 97.88 69 ASP B CA 1
ATOM 1889 C C . ASP B 1 69 ? -2.508 11.266 6.078 1 97.88 69 ASP B C 1
ATOM 1891 O O . ASP B 1 69 ? -2.791 11.422 7.266 1 97.88 69 ASP B O 1
ATOM 1895 N N . PRO B 1 70 ? -2.473 12.305 5.277 1 98.38 70 PRO B N 1
ATOM 1896 C CA . PRO B 1 70 ? -2.545 13.695 5.734 1 98.38 70 PRO B CA 1
ATOM 1897 C C . PRO B 1 70 ? -3.951 14.094 6.176 1 98.38 70 PRO B C 1
ATOM 1899 O O . PRO B 1 70 ? -4.891 13.305 6.059 1 98.38 70 PRO B O 1
ATOM 1902 N N . PRO B 1 71 ? -4.062 15.281 6.781 1 97.5 71 PRO B N 1
ATOM 1903 C CA . PRO B 1 71 ? -5.402 15.781 7.094 1 97.5 71 PRO B CA 1
ATOM 1904 C C . PRO B 1 71 ? -6.309 15.844 5.867 1 97.5 71 PRO B C 1
ATOM 1906 O O . PRO B 1 71 ? -5.852 16.188 4.773 1 97.5 71 PRO B O 1
ATOM 1909 N N . HIS B 1 72 ? -7.594 15.602 6.098 1 96.44 72 HIS B N 1
ATOM 1910 C CA . HIS B 1 72 ? -8.516 15.453 4.98 1 96.44 72 HIS B CA 1
ATOM 1911 C C . HIS B 1 72 ? -9.57 16.562 4.984 1 96.44 72 HIS B C 1
ATOM 1913 O O . HIS B 1 72 ? -10.391 16.641 4.066 1 96.44 72 HIS B O 1
ATOM 1919 N N . LEU B 1 73 ? -9.641 17.422 6.016 1 96.19 73 LEU B N 1
ATOM 1920 C CA . LEU B 1 73 ? -10.758 18.359 6.172 1 96.19 73 LEU B CA 1
ATOM 1921 C C . LEU B 1 73 ? -10.328 19.781 5.797 1 96.19 73 LEU B C 1
ATOM 1923 O O . LEU B 1 73 ? -9.289 20.25 6.242 1 96.19 73 LEU B O 1
ATOM 1927 N N . ARG B 1 74 ? -11.18 20.375 5.012 1 95.38 74 ARG B N 1
ATOM 1928 C CA . ARG B 1 74 ? -11.016 21.797 4.738 1 95.38 74 ARG B CA 1
ATOM 1929 C C . ARG B 1 74 ? -11.688 22.641 5.816 1 95.38 74 ARG B C 1
ATOM 1931 O O . ARG B 1 74 ? -11.25 23.766 6.098 1 95.38 74 ARG B O 1
ATOM 1938 N N . ARG B 1 75 ? -12.766 22.094 6.273 1 93.44 75 ARG B N 1
ATOM 1939 C CA . ARG B 1 75 ? -13.586 22.766 7.277 1 93.44 75 ARG B CA 1
ATOM 1940 C C . ARG B 1 75 ? -14.055 21.797 8.352 1 93.44 75 ARG B C 1
ATOM 1942 O O . ARG B 1 75 ? -14.43 20.656 8.039 1 93.44 75 ARG B O 1
ATOM 1949 N N . ALA B 1 76 ? -13.938 22.172 9.531 1 90.75 76 ALA B N 1
ATOM 1950 C CA . ALA B 1 76 ? -14.453 21.422 10.672 1 90.75 76 ALA B CA 1
ATOM 1951 C C . ALA B 1 76 ? -14.594 22.312 11.898 1 90.75 76 ALA B C 1
ATOM 1953 O O . ALA B 1 76 ? -13.773 23.203 12.125 1 90.75 76 ALA B O 1
ATOM 1954 N N . GLY B 1 77 ? -15.688 21.969 12.625 1 87.06 77 GLY B N 1
ATOM 1955 C CA . GLY B 1 77 ? -15.812 22.688 13.883 1 87.06 77 GLY B CA 1
ATOM 1956 C C . GLY B 1 77 ? -14.648 22.438 14.828 1 87.06 77 GLY B C 1
ATOM 1957 O O . GLY B 1 77 ? -14.062 21.359 14.82 1 87.06 77 GLY B O 1
ATOM 1958 N N . VAL B 1 78 ? -14.32 23.359 15.656 1 79 78 VAL B N 1
ATOM 1959 C CA . VAL B 1 78 ? -13.172 23.297 16.547 1 79 78 VAL B CA 1
ATOM 1960 C C . VAL B 1 78 ? -13.312 22.125 17.5 1 79 78 VAL B C 1
ATOM 1962 O O . VAL B 1 78 ? -12.328 21.469 17.844 1 79 78 VAL B O 1
ATOM 1965 N N . ASP B 1 79 ? -14.508 21.797 17.812 1 76.38 79 ASP B N 1
ATOM 1966 C CA . ASP B 1 79 ? -14.711 20.75 18.812 1 76.38 79 ASP B CA 1
ATOM 1967 C C . ASP B 1 79 ? -15.211 19.469 18.141 1 76.38 79 ASP B C 1
ATOM 1969 O O . ASP B 1 79 ? -15.648 18.531 18.828 1 76.38 79 ASP B O 1
ATOM 1973 N N . SER B 1 80 ? -14.992 19.391 16.984 1 84.94 80 SER B N 1
ATOM 1974 C CA . SER B 1 80 ? -15.531 18.219 16.281 1 84.94 80 SER B CA 1
ATOM 1975 C C . SER B 1 80 ? -14.594 17.016 16.422 1 84.94 80 SER B C 1
ATOM 1977 O O . SER B 1 80 ? -13.383 17.156 16.266 1 84.94 80 SER B O 1
ATOM 1979 N N . TRP B 1 81 ? -15.141 15.953 16.719 1 84.06 81 TRP B N 1
ATOM 1980 C CA . TRP B 1 81 ? -14.383 14.703 16.766 1 84.06 81 TRP B CA 1
ATOM 1981 C C . TRP B 1 81 ? -13.742 14.406 15.414 1 84.06 81 TRP B C 1
ATOM 1983 O O . TRP B 1 81 ? -12.664 13.805 15.352 1 84.06 81 TRP B O 1
ATOM 1993 N N . LEU B 1 82 ? -14.266 14.773 14.391 1 85.56 82 LEU B N 1
ATOM 1994 C CA . LEU B 1 82 ? -13.742 14.562 13.047 1 85.56 82 LEU B CA 1
ATOM 1995 C C . LEU B 1 82 ? -12.422 15.305 12.852 1 85.56 82 LEU B C 1
ATOM 1997 O O . LEU B 1 82 ? -11.523 14.812 12.164 1 85.56 82 LEU B O 1
ATOM 2001 N N . ARG B 1 83 ? -12.375 16.469 13.43 1 89.31 83 ARG B N 1
ATOM 2002 C CA . ARG B 1 83 ? -11.141 17.234 13.344 1 89.31 83 ARG B CA 1
ATOM 2003 C C . ARG B 1 83 ? -9.984 16.5 14 1 89.31 83 ARG B C 1
ATOM 2005 O O . ARG B 1 83 ? -8.859 16.5 13.492 1 89.31 83 ARG B O 1
ATOM 2012 N N . ALA B 1 84 ? -10.312 15.883 15.102 1 87.25 84 ALA B N 1
ATOM 2013 C CA . ALA B 1 84 ? -9.305 15.109 15.812 1 87.25 84 ALA B CA 1
ATOM 2014 C C . ALA B 1 84 ? -8.883 13.883 15 1 87.25 84 ALA B C 1
ATOM 2016 O O . ALA B 1 84 ? -7.695 13.57 14.898 1 87.25 84 ALA B O 1
ATOM 2017 N N . LYS B 1 85 ? -9.766 13.273 14.406 1 88.06 85 LYS B N 1
ATOM 2018 C CA . LYS B 1 85 ? -9.555 12.016 13.703 1 88.06 85 LYS B CA 1
ATOM 2019 C C . LYS B 1 85 ? -8.867 12.25 12.359 1 88.06 85 LYS B C 1
ATOM 2021 O O . LYS B 1 85 ? -7.934 11.523 12 1 88.06 85 LYS B O 1
ATOM 2026 N N . TYR B 1 86 ? -9.281 13.312 11.648 1 90.88 86 TYR B N 1
ATOM 2027 C CA . TYR B 1 86 ? -8.875 13.461 10.258 1 90.88 86 TYR B CA 1
ATOM 2028 C C . TYR B 1 86 ? -7.91 14.633 10.094 1 90.88 86 TYR B C 1
ATOM 2030 O O . TYR B 1 86 ? -7.219 14.734 9.086 1 90.88 86 TYR B O 1
ATOM 2038 N N . GLY B 1 87 ? -7.867 15.484 11.086 1 92.88 87 GLY B N 1
ATOM 2039 C CA . GLY B 1 87 ? -7.051 16.672 10.953 1 92.88 87 GLY B CA 1
ATOM 2040 C C . GLY B 1 87 ? -7.664 17.719 10.031 1 92.88 87 GLY B C 1
ATOM 2041 O O . GLY B 1 87 ? -8.594 17.422 9.281 1 92.88 87 GLY B O 1
ATOM 2042 N N . ILE B 1 88 ? -7.215 18.906 10.055 1 95.12 88 ILE B N 1
ATOM 2043 C CA . ILE B 1 88 ? -7.742 20.016 9.281 1 95.12 88 ILE B CA 1
ATOM 2044 C C . ILE B 1 88 ? -6.613 20.672 8.484 1 95.12 88 ILE B C 1
ATOM 2046 O O . ILE B 1 88 ? -5.5 20.828 8.992 1 95.12 88 ILE B O 1
ATOM 2050 N N . LEU B 1 89 ? -6.934 20.953 7.27 1 97.19 89 LEU B N 1
ATOM 2051 C CA . LEU B 1 89 ? -6.031 21.672 6.383 1 97.19 89 LEU B CA 1
ATOM 2052 C C . LEU B 1 89 ? -6.23 23.188 6.52 1 97.19 89 LEU B C 1
ATOM 2054 O O . LEU B 1 89 ? -7.207 23.625 7.125 1 97.19 89 LEU B O 1
ATOM 2058 N N . THR B 1 90 ? -5.234 23.969 6.012 1 96.25 90 THR B N 1
ATOM 2059 C CA . THR B 1 90 ? -5.41 25.422 6.008 1 96.25 90 THR B CA 1
ATOM 2060 C C . THR B 1 90 ? -6.359 25.844 4.891 1 96.25 90 THR B C 1
ATOM 2062 O O . THR B 1 90 ? -6.824 25 4.113 1 96.25 90 THR B O 1
ATOM 2065 N N . ASN B 1 91 ? -6.582 27.141 4.832 1 95.5 91 ASN B N 1
ATOM 2066 C CA . ASN B 1 91 ? -7.438 27.672 3.777 1 95.5 91 ASN B CA 1
ATOM 2067 C C . ASN B 1 91 ? -6.844 27.422 2.393 1 95.5 91 ASN B C 1
ATOM 2069 O O . ASN B 1 91 ? -7.578 27.344 1.405 1 95.5 91 ASN B O 1
ATOM 2073 N N . ASP B 1 92 ? -5.574 27.312 2.342 1 97.5 92 ASP B N 1
ATOM 2074 C CA . ASP B 1 92 ? -4.91 26.953 1.094 1 97.5 92 ASP B CA 1
ATOM 2075 C C . ASP B 1 92 ? -4.539 25.469 1.082 1 97.5 92 ASP B C 1
ATOM 2077 O O . ASP B 1 92 ? -3.359 25.125 1.003 1 97.5 92 ASP B O 1
ATOM 2081 N N . TRP B 1 93 ? -5.527 24.703 1.135 1 97.88 93 TRP B N 1
ATOM 2082 C CA . TRP B 1 93 ? -5.348 23.266 1.267 1 97.88 93 TRP B CA 1
ATOM 2083 C C . TRP B 1 93 ? -4.594 22.703 0.068 1 97.88 93 TRP B C 1
ATOM 2085 O O . TRP B 1 93 ? -3.85 21.719 0.198 1 97.88 93 TRP B O 1
ATOM 2095 N N . ARG B 1 94 ? -4.738 23.281 -1.106 1 98.38 94 ARG B N 1
ATOM 2096 C CA . ARG B 1 94 ? -4.016 22.812 -2.287 1 98.38 94 ARG B CA 1
ATOM 2097 C C . ARG B 1 94 ? -2.51 22.953 -2.104 1 98.38 94 ARG B C 1
ATOM 2099 O O . ARG B 1 94 ? -1.747 22.047 -2.43 1 98.38 94 ARG B O 1
ATOM 2106 N N . ASP B 1 95 ? -2.186 24.109 -1.621 1 98.56 95 ASP B N 1
ATOM 2107 C CA . ASP B 1 95 ? -0.767 24.344 -1.36 1 98.56 95 ASP B CA 1
ATOM 2108 C C . ASP B 1 95 ? -0.254 23.406 -0.268 1 98.56 95 ASP B C 1
ATOM 2110 O O . ASP B 1 95 ? 0.866 22.906 -0.353 1 98.56 95 ASP B O 1
ATOM 2114 N N . ASP B 1 96 ? -1.056 23.203 0.791 1 98.62 96 ASP B N 1
ATOM 2115 C CA . ASP B 1 96 ? -0.683 22.266 1.851 1 98.62 96 ASP B CA 1
ATOM 2116 C C . ASP B 1 96 ? -0.328 20.906 1.277 1 98.62 96 ASP B C 1
ATOM 2118 O O . ASP B 1 96 ? 0.755 20.375 1.538 1 98.62 96 ASP B O 1
ATOM 2122 N N . LEU B 1 97 ? -1.204 20.406 0.499 1 98.75 97 LEU B N 1
ATOM 2123 C CA . LEU B 1 97 ? -1.053 19.031 0.031 1 98.75 97 LEU B CA 1
ATOM 2124 C C . LEU B 1 97 ? -0.007 18.953 -1.075 1 98.75 97 LEU B C 1
ATOM 2126 O O . LEU B 1 97 ? 0.698 17.953 -1.191 1 98.75 97 LEU B O 1
ATOM 2130 N N . ARG B 1 98 ? 0.115 19.984 -1.921 1 98.81 98 ARG B N 1
ATOM 2131 C CA . ARG B 1 98 ? 1.2 20.016 -2.895 1 98.81 98 ARG B CA 1
ATOM 2132 C C . ARG B 1 98 ? 2.559 19.938 -2.205 1 98.81 98 ARG B C 1
ATOM 2134 O O . ARG B 1 98 ? 3.41 19.141 -2.59 1 98.81 98 ARG B O 1
ATOM 2141 N N . ARG B 1 99 ? 2.77 20.734 -1.226 1 98.81 99 ARG B N 1
ATOM 2142 C CA . ARG B 1 99 ? 4.02 20.766 -0.475 1 98.81 99 ARG B CA 1
ATOM 2143 C C . ARG B 1 99 ? 4.238 19.438 0.255 1 98.81 99 ARG B C 1
ATOM 2145 O O . ARG B 1 99 ? 5.359 18.922 0.291 1 98.81 99 ARG B O 1
ATOM 2152 N N . GLY B 1 100 ? 3.166 18.938 0.886 1 98.88 100 GLY B N 1
ATOM 2153 C CA . GLY B 1 100 ? 3.277 17.672 1.581 1 98.88 100 GLY B CA 1
ATOM 2154 C C . GLY B 1 100 ? 3.736 16.531 0.683 1 98.88 100 GLY B C 1
ATOM 2155 O O . GLY B 1 100 ? 4.652 15.789 1.036 1 98.88 100 GLY B O 1
ATOM 2156 N N . LEU B 1 101 ? 3.1 16.422 -0.461 1 98.88 101 LEU B N 1
ATOM 2157 C CA . LEU B 1 101 ? 3.486 15.398 -1.421 1 98.88 101 LEU B CA 1
ATOM 2158 C C . LEU B 1 101 ? 4.922 15.602 -1.887 1 98.88 101 LEU B C 1
ATOM 2160 O O . LEU B 1 101 ? 5.691 14.641 -1.978 1 98.88 101 LEU B O 1
ATOM 2164 N N . ALA B 1 102 ? 5.277 16.828 -2.146 1 98.88 102 ALA B N 1
ATOM 2165 C CA . ALA B 1 102 ? 6.641 17.141 -2.572 1 98.88 102 ALA B CA 1
ATOM 2166 C C . ALA B 1 102 ? 7.652 16.7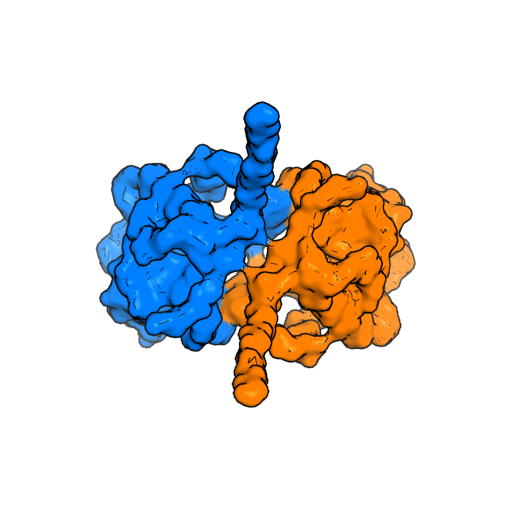34 -1.502 1 98.88 102 ALA B C 1
ATOM 2168 O O . ALA B 1 102 ? 8.695 16.156 -1.812 1 98.88 102 ALA B O 1
ATOM 2169 N N . GLU B 1 103 ? 7.383 17.078 -0.277 1 98.94 103 GLU B N 1
ATOM 2170 C CA . GLU B 1 103 ? 8.266 16.719 0.832 1 98.94 103 GLU B CA 1
ATOM 2171 C C . GLU B 1 103 ? 8.383 15.211 0.987 1 98.94 103 GLU B C 1
ATOM 2173 O O . GLU B 1 103 ? 9.469 14.688 1.246 1 98.94 103 GLU B O 1
ATOM 2178 N N . CYS B 1 104 ? 7.25 14.492 0.875 1 98.94 104 CYS B N 1
ATOM 2179 C CA . CYS B 1 104 ? 7.305 13.039 0.955 1 98.94 104 CYS B CA 1
ATOM 2180 C C . CYS B 1 104 ? 8.258 12.469 -0.09 1 98.94 104 CYS B C 1
ATOM 2182 O O . CYS B 1 104 ? 9.086 11.617 0.223 1 98.94 104 CYS B O 1
ATOM 2184 N N . PHE B 1 105 ? 8.188 12.953 -1.309 1 98.81 105 PHE B N 1
ATOM 2185 C CA . PHE B 1 105 ? 9.07 12.469 -2.365 1 98.81 105 PHE B CA 1
ATOM 2186 C C . PHE B 1 105 ? 10.508 12.914 -2.117 1 98.81 105 PHE B C 1
ATOM 2188 O O . PHE B 1 105 ? 11.445 12.18 -2.426 1 98.81 105 PHE B O 1
ATOM 2195 N N . ARG B 1 106 ? 10.648 14.125 -1.598 1 98.75 106 ARG B N 1
ATOM 2196 C CA . ARG B 1 106 ? 11.992 14.625 -1.326 1 98.75 106 ARG B CA 1
ATOM 2197 C C . ARG B 1 106 ? 12.719 13.719 -0.334 1 98.75 106 ARG B C 1
ATOM 2199 O O . ARG B 1 106 ? 13.883 13.367 -0.545 1 98.75 106 ARG B O 1
ATOM 2206 N N . VAL B 1 107 ? 12.078 13.305 0.702 1 98.75 107 VAL B N 1
ATOM 2207 C CA . VAL B 1 107 ? 12.75 12.586 1.778 1 98.75 107 VAL B CA 1
ATOM 2208 C C . VAL B 1 107 ? 12.852 11.102 1.422 1 98.75 107 VAL B C 1
ATOM 2210 O O . VAL B 1 107 ? 13.594 10.352 2.059 1 98.75 107 VAL B O 1
ATOM 2213 N N . LEU B 1 108 ? 12.109 10.609 0.443 1 98.69 108 LEU B N 1
ATOM 2214 C CA . LEU B 1 108 ? 12.227 9.234 -0.037 1 98.69 108 LEU B CA 1
ATOM 2215 C C . LEU B 1 108 ? 13.555 9.023 -0.756 1 98.69 108 LEU B C 1
ATOM 2217 O O . LEU B 1 108 ? 13.992 9.883 -1.525 1 98.69 108 LEU B O 1
ATOM 2221 N N . ARG B 1 109 ? 14.172 7.871 -0.527 1 98.12 109 ARG B N 1
ATOM 2222 C CA . ARG B 1 109 ? 15.297 7.445 -1.343 1 98.12 109 ARG B CA 1
ATOM 2223 C C . ARG B 1 109 ? 14.875 7.211 -2.789 1 98.12 109 ARG B C 1
ATOM 2225 O O . ARG B 1 109 ? 13.703 6.949 -3.062 1 98.12 109 ARG B O 1
ATOM 2232 N N . PRO B 1 110 ? 15.914 7.332 -3.725 1 97.94 110 PRO B N 1
ATOM 2233 C CA . PRO B 1 110 ? 15.578 6.867 -5.07 1 97.94 110 PRO B CA 1
ATOM 2234 C C . PRO B 1 110 ? 15.008 5.449 -5.082 1 97.94 110 PRO B C 1
ATOM 2236 O O . PRO B 1 110 ? 15.531 4.566 -4.398 1 97.94 110 PRO B O 1
ATOM 2239 N N . GLU B 1 111 ? 13.875 5.309 -5.766 1 97.94 111 GLU B N 1
ATOM 2240 C CA . GLU B 1 111 ? 13.141 4.051 -5.879 1 97.94 111 GLU B CA 1
ATOM 2241 C C . GLU B 1 111 ? 12.5 3.662 -4.551 1 97.94 111 GLU B C 1
ATOM 2243 O O . GLU B 1 111 ? 12.164 2.496 -4.336 1 97.94 111 GLU B O 1
ATOM 2248 N N . GLY B 1 112 ? 12.445 4.668 -3.6 1 98.69 112 GLY B N 1
ATOM 2249 C CA . GLY B 1 112 ? 11.609 4.492 -2.42 1 98.69 112 GLY B CA 1
ATOM 2250 C C . GLY B 1 112 ? 10.125 4.531 -2.727 1 98.69 112 GLY B C 1
ATOM 2251 O O . GLY B 1 112 ? 9.727 4.898 -3.832 1 98.69 112 GLY B O 1
ATOM 2252 N N . VAL B 1 113 ? 9.344 4.102 -1.778 1 98.94 113 VAL B N 1
ATOM 2253 C CA . VAL B 1 113 ? 7.918 3.914 -2.014 1 98.94 113 VAL B CA 1
ATOM 2254 C C . VAL B 1 113 ? 7.121 4.879 -1.14 1 98.94 113 VAL B C 1
ATOM 2256 O O . VAL B 1 113 ? 7.434 5.066 0.038 1 98.94 113 VAL B O 1
ATOM 2259 N N . LEU B 1 114 ? 6.156 5.547 -1.719 1 98.94 114 LEU B N 1
ATOM 2260 C CA . LEU B 1 114 ? 5.164 6.336 -0.993 1 98.94 114 LEU B CA 1
ATOM 2261 C C . LEU B 1 114 ? 3.807 5.637 -0.996 1 98.94 114 LEU B C 1
ATOM 2263 O O . LEU B 1 114 ? 3.248 5.363 -2.061 1 98.94 114 LEU B O 1
ATOM 2267 N N . ILE B 1 115 ? 3.334 5.246 0.133 1 98.75 115 ILE B N 1
ATOM 2268 C CA . ILE B 1 115 ? 1.952 4.809 0.301 1 98.75 115 ILE B CA 1
ATOM 2269 C C . ILE B 1 115 ? 1.085 5.992 0.725 1 98.75 115 ILE B C 1
ATOM 2271 O O . ILE B 1 115 ? 1.325 6.602 1.77 1 98.75 115 ILE B O 1
ATOM 2275 N N . PHE B 1 116 ? 0.104 6.273 -0.11 1 98.44 116 PHE B N 1
ATOM 2276 C CA . PHE B 1 116 ? -0.767 7.418 0.129 1 98.44 116 PHE B CA 1
ATOM 2277 C C . PHE B 1 116 ? -2.188 6.961 0.437 1 98.44 116 PHE B C 1
ATOM 2279 O O . PHE B 1 116 ? -2.789 6.223 -0.342 1 98.44 116 PHE B O 1
ATOM 2286 N N . LYS B 1 117 ? -2.662 7.344 1.61 1 96.38 117 LYS B N 1
ATOM 2287 C CA . LYS B 1 117 ? -4.043 7.074 1.995 1 96.38 117 LYS B CA 1
ATOM 2288 C C . LYS B 1 117 ? -4.883 8.352 1.954 1 96.38 117 LYS B C 1
ATOM 2290 O O . LYS B 1 117 ? -4.48 9.383 2.496 1 96.38 117 LYS B O 1
ATOM 2295 N N . TRP B 1 118 ? -6.066 8.258 1.331 1 95.94 118 TRP B N 1
ATOM 2296 C CA . TRP B 1 118 ? -6.91 9.445 1.214 1 95.94 118 TRP B CA 1
ATOM 2297 C C . TRP B 1 118 ? -8.383 9.078 1.309 1 95.94 118 TRP B C 1
ATOM 2299 O O . TRP B 1 118 ? -8.875 8.258 0.527 1 95.94 118 TRP B O 1
ATOM 2309 N N . ALA B 1 119 ? -9.047 9.609 2.256 1 92.5 119 ALA B N 1
ATOM 2310 C CA . ALA B 1 119 ? -10.5 9.516 2.326 1 92.5 119 ALA B CA 1
ATOM 2311 C C . ALA B 1 119 ? -11.156 10.75 1.707 1 92.5 119 ALA B C 1
ATOM 2313 O O . ALA B 1 119 ? -10.875 11.883 2.113 1 92.5 119 ALA B O 1
ATOM 2314 N N . GLU B 1 120 ? -12.047 10.5 0.738 1 93.56 120 GLU B N 1
ATOM 2315 C CA . GLU B 1 120 ? -12.727 11.602 0.057 1 93.56 120 GLU B CA 1
ATOM 2316 C C . GLU B 1 120 ? -13.836 12.188 0.92 1 93.56 120 GLU B C 1
ATOM 2318 O O . GLU B 1 120 ? -14.992 12.258 0.489 1 93.56 120 GLU B O 1
ATOM 2323 N N . VAL B 1 121 ? -13.461 12.648 2.125 1 91.25 121 VAL B N 1
ATOM 2324 C CA . VAL B 1 121 ? -14.438 13.211 3.051 1 91.25 121 VAL B CA 1
ATOM 2325 C C . VAL B 1 121 ? -14.961 14.539 2.5 1 91.25 121 VAL B C 1
ATOM 2327 O O . VAL B 1 121 ? -16.172 14.711 2.35 1 91.25 121 VAL B O 1
ATOM 2330 N N . GLN B 1 122 ? -14 15.414 2.15 1 95.06 122 GLN B N 1
ATOM 2331 C CA . GLN B 1 122 ? -14.398 16.734 1.65 1 95.06 122 GLN B CA 1
ATOM 2332 C C . GLN B 1 122 ? -13.758 17.016 0.297 1 95.06 122 GLN B C 1
ATOM 2334 O O . GLN B 1 122 ? -14.234 17.875 -0.449 1 95.06 122 GLN B O 1
ATOM 2339 N N . ILE B 1 123 ? -12.648 16.297 -0.009 1 95.94 123 ILE B N 1
ATOM 2340 C CA . ILE B 1 123 ? -11.891 16.594 -1.222 1 95.94 123 ILE B CA 1
ATOM 2341 C C . ILE B 1 123 ? -11.727 15.312 -2.041 1 95.94 123 ILE B C 1
ATOM 2343 O O . ILE B 1 123 ? -11.156 14.328 -1.559 1 95.94 123 ILE B O 1
ATOM 2347 N N . PRO B 1 124 ? -12.18 15.336 -3.332 1 95.81 124 PRO B N 1
ATOM 2348 C CA . PRO B 1 124 ? -11.969 14.141 -4.16 1 95.81 124 PRO B CA 1
ATOM 2349 C C . PRO B 1 124 ? -10.492 13.836 -4.387 1 95.81 124 PRO B C 1
ATOM 2351 O O . PRO B 1 124 ? -9.68 14.75 -4.512 1 95.81 124 PRO B O 1
ATOM 2354 N N . VAL B 1 125 ? -10.188 12.547 -4.52 1 96.25 125 VAL B N 1
ATOM 2355 C CA . VAL B 1 125 ? -8.805 12.109 -4.672 1 96.25 125 VAL B CA 1
ATOM 2356 C C . VAL B 1 125 ? -8.227 12.656 -5.977 1 96.25 125 VAL B C 1
ATOM 2358 O O . VAL B 1 125 ? -7.035 12.953 -6.062 1 96.25 125 VAL B O 1
ATOM 2361 N N . SER B 1 126 ? -9.055 12.82 -7.02 1 96.12 126 SER B N 1
ATOM 2362 C CA . SER B 1 126 ? -8.586 13.328 -8.305 1 96.12 126 SER B CA 1
ATOM 2363 C C . SER B 1 126 ? -7.961 14.711 -8.148 1 96.12 126 SER B C 1
ATOM 2365 O O . SER B 1 126 ? -7.008 15.047 -8.859 1 96.12 126 SER B O 1
ATOM 2367 N N . GLN B 1 127 ? -8.445 15.531 -7.227 1 97.56 127 GLN B N 1
ATOM 2368 C CA . GLN B 1 127 ? -7.898 16.859 -6.996 1 97.56 127 GLN B CA 1
ATOM 2369 C C . GLN B 1 127 ? -6.527 16.781 -6.332 1 97.56 127 GLN B C 1
ATOM 2371 O O . GLN B 1 127 ? -5.676 17.656 -6.547 1 97.56 127 GLN B O 1
ATOM 2376 N N . ILE B 1 128 ? -6.316 15.766 -5.516 1 97.62 128 ILE B N 1
ATOM 2377 C CA . ILE B 1 128 ? -5.027 15.578 -4.852 1 97.62 128 ILE B CA 1
ATOM 2378 C C . ILE B 1 128 ? -3.99 15.102 -5.859 1 97.62 128 ILE B C 1
ATOM 2380 O O . ILE B 1 128 ? -2.859 15.594 -5.883 1 97.62 128 ILE B O 1
ATOM 2384 N N . LEU B 1 129 ? -4.395 14.188 -6.707 1 97.31 129 LEU B N 1
ATOM 2385 C CA . LEU B 1 129 ? -3.49 13.617 -7.699 1 97.31 129 LEU B CA 1
ATOM 2386 C C . LEU B 1 129 ? -3.045 14.672 -8.703 1 97.31 129 LEU B C 1
ATOM 2388 O O . LEU B 1 129 ? -1.95 14.586 -9.258 1 97.31 129 LEU B O 1
ATOM 2392 N N . ALA B 1 130 ? -3.801 15.695 -8.883 1 97.94 130 ALA B N 1
ATOM 2393 C CA . ALA B 1 130 ? -3.469 16.797 -9.789 1 97.94 130 ALA B CA 1
ATOM 2394 C C . ALA B 1 130 ? -2.381 17.688 -9.195 1 97.94 130 ALA B C 1
ATOM 2396 O O . ALA B 1 130 ? -1.795 18.516 -9.898 1 97.94 130 ALA B O 1
ATOM 2397 N N . LEU B 1 131 ? -2.068 17.531 -7.93 1 98.31 131 LEU B N 1
ATOM 2398 C CA . LEU B 1 131 ? -1.151 18.422 -7.227 1 98.31 131 LEU B CA 1
ATOM 2399 C C . LEU B 1 131 ? 0.28 17.891 -7.309 1 98.31 131 LEU B C 1
ATOM 2401 O O . LEU B 1 131 ? 1.203 18.516 -6.785 1 98.31 131 LEU B O 1
ATOM 2405 N N . THR B 1 132 ? 0.543 16.797 -7.949 1 98.06 132 THR B N 1
ATOM 2406 C CA . THR B 1 132 ? 1.874 16.219 -8.07 1 98.06 132 THR B CA 1
ATOM 2407 C C . THR B 1 132 ? 2.113 15.695 -9.484 1 98.06 132 THR B C 1
ATOM 2409 O O . THR B 1 132 ? 1.173 15.289 -10.164 1 98.06 132 THR B O 1
ATOM 2412 N N . ASP B 1 133 ? 3.393 15.641 -9.875 1 96.25 133 ASP B N 1
ATOM 2413 C CA . ASP B 1 133 ? 3.758 15.117 -11.188 1 96.25 133 ASP B CA 1
ATOM 2414 C C . ASP B 1 133 ? 4.016 13.617 -11.133 1 96.25 133 ASP B C 1
ATOM 2416 O O . ASP B 1 133 ? 4.16 12.961 -12.172 1 96.25 133 ASP B O 1
ATOM 2420 N N . HIS B 1 134 ? 4.086 13.141 -9.969 1 97.12 134 HIS B N 1
ATOM 2421 C CA . HIS B 1 134 ? 4.301 11.711 -9.828 1 97.12 134 HIS B CA 1
ATOM 2422 C C . HIS B 1 134 ? 2.996 10.938 -10 1 97.12 134 HIS B C 1
ATOM 2424 O O . HIS B 1 134 ? 1.996 11.242 -9.352 1 97.12 134 HIS B O 1
ATOM 2430 N N . ARG B 1 135 ? 3.021 9.977 -10.812 1 96.5 135 ARG B N 1
ATOM 2431 C CA . ARG B 1 135 ? 1.834 9.164 -11.047 1 96.5 135 ARG B CA 1
ATOM 2432 C C . ARG B 1 135 ? 1.872 7.891 -10.203 1 96.5 135 ARG B C 1
ATOM 2434 O O . ARG B 1 135 ? 2.887 7.191 -10.164 1 96.5 135 ARG B O 1
ATOM 2441 N N . PRO B 1 136 ? 0.73 7.645 -9.531 1 98.25 136 PRO B N 1
ATOM 2442 C CA . PRO B 1 136 ? 0.712 6.395 -8.773 1 98.25 136 PRO B CA 1
ATOM 2443 C C . PRO B 1 136 ? 0.742 5.16 -9.664 1 98.25 136 PRO B C 1
ATOM 2445 O O . PRO B 1 136 ? 0.347 5.227 -10.828 1 98.25 136 PRO B O 1
ATOM 2448 N N . LEU B 1 137 ? 1.241 4.074 -9.125 1 98.56 137 LEU B N 1
ATOM 2449 C CA . LEU B 1 137 ? 1.349 2.805 -9.836 1 98.56 137 LEU B CA 1
ATOM 2450 C C . LEU B 1 137 ? 0.021 2.055 -9.812 1 98.56 137 LEU B C 1
ATOM 2452 O O . LEU B 1 137 ? -0.519 1.705 -10.867 1 98.56 137 LEU B O 1
ATOM 2456 N N . PHE B 1 138 ? -0.469 1.788 -8.68 1 98 138 PHE B N 1
ATOM 2457 C CA . PHE B 1 138 ? -1.678 1.012 -8.43 1 98 138 PHE B CA 1
ATOM 2458 C C . PHE B 1 138 ? -2.316 1.417 -7.102 1 98 138 PHE B C 1
ATOM 2460 O O . PHE B 1 138 ? -1.745 2.209 -6.348 1 98 138 PHE B O 1
ATOM 2467 N N . GLY B 1 139 ? -3.51 0.986 -6.863 1 94.81 139 GLY B N 1
ATOM 2468 C CA . GLY B 1 139 ? -4.199 1.318 -5.629 1 94.81 139 GLY B CA 1
ATOM 2469 C C . GLY B 1 139 ? -5.457 0.498 -5.41 1 94.81 139 GLY B C 1
ATOM 2470 O O . GLY B 1 139 ? -5.715 -0.463 -6.137 1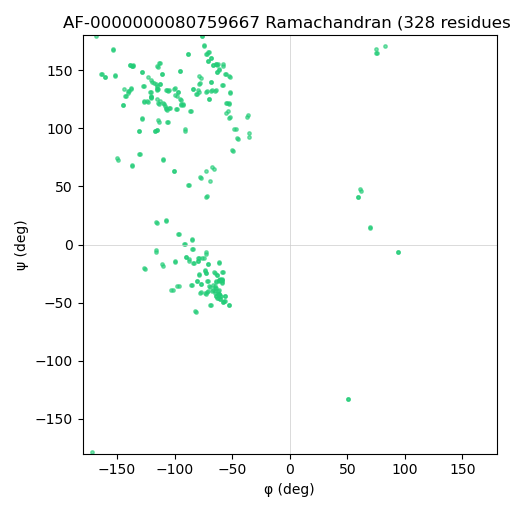 94.81 139 GLY B O 1
ATOM 2471 N N . HIS B 1 140 ? -6.008 0.819 -4.309 1 88.94 140 HIS B N 1
ATOM 2472 C CA . HIS B 1 140 ? -7.223 0.126 -3.889 1 88.94 140 HIS B CA 1
ATOM 2473 C C . HIS B 1 140 ? -8.219 1.092 -3.252 1 88.94 140 HIS B C 1
ATOM 2475 O O . HIS B 1 140 ? -7.84 1.914 -2.414 1 88.94 140 HIS B O 1
ATOM 2481 N N . LYS B 1 141 ? -9.43 1.001 -3.727 1 86.19 141 LYS B N 1
ATOM 2482 C CA . LYS B 1 141 ? -10.508 1.79 -3.137 1 86.19 141 LYS B CA 1
ATOM 2483 C C . LYS B 1 141 ? -11.336 0.949 -2.172 1 86.19 141 LYS B C 1
ATOM 2485 O O . LYS B 1 141 ? -11.641 -0.214 -2.451 1 86.19 141 LYS B O 1
ATOM 2490 N N . SER B 1 142 ? -11.531 1.465 -0.916 1 77.31 142 SER B N 1
ATOM 2491 C CA . SER B 1 142 ? -12.297 0.755 0.106 1 77.31 142 SER B CA 1
ATOM 2492 C C . SER B 1 142 ? -13.789 0.778 -0.205 1 77.31 142 SER B C 1
ATOM 2494 O O . SER B 1 142 ? -14.594 1.231 0.613 1 77.31 142 SER B O 1
ATOM 2496 N N . GLY B 1 143 ? -14.258 0.209 -1.269 1 65.62 143 GLY B N 1
ATOM 2497 C CA . GLY B 1 143 ? -15.648 -0.04 -1.611 1 65.62 143 GLY B CA 1
ATOM 2498 C C . GLY B 1 143 ? -16.391 1.207 -2.061 1 65.62 143 GLY B C 1
ATOM 2499 O O . GLY B 1 143 ? -15.82 2.301 -2.066 1 65.62 143 GLY B O 1
ATOM 2500 N N . LYS B 1 144 ? -17.562 0.988 -2.6 1 59.81 144 LYS B N 1
ATOM 2501 C CA . LYS B 1 144 ? -18.422 2.023 -3.174 1 59.81 144 LYS B CA 1
ATOM 2502 C C . LYS B 1 144 ? -18.766 3.088 -2.137 1 59.81 144 LYS B C 1
ATOM 2504 O O . LYS B 1 144 ? -18.766 4.285 -2.441 1 59.81 144 LYS B O 1
ATOM 2509 N N . ARG B 1 145 ? -18.797 2.549 -0.93 1 62.72 145 ARG B N 1
ATOM 2510 C CA . ARG B 1 145 ? -19.344 3.477 0.057 1 62.72 145 ARG B CA 1
ATOM 2511 C C . ARG B 1 145 ? -18.219 4.215 0.788 1 62.72 145 ARG B C 1
ATOM 2513 O O . ARG B 1 145 ? -18.344 5.41 1.069 1 62.72 145 ARG B O 1
ATOM 2520 N N . GLU B 1 146 ? -17.188 3.398 0.958 1 66.31 146 GLU B N 1
ATOM 2521 C CA . GLU B 1 146 ? -16.062 4.051 1.633 1 66.31 146 GLU B CA 1
ATOM 2522 C C . GLU B 1 146 ? -15.102 4.676 0.627 1 66.31 146 GLU B C 1
ATOM 2524 O O . GLU B 1 146 ? -14.555 3.98 -0.233 1 66.31 146 GLU B O 1
ATOM 2529 N N . LYS B 1 147 ? -15.234 5.934 0.398 1 84.19 147 LYS B N 1
ATOM 2530 C CA . LYS B 1 147 ? -14.453 6.688 -0.575 1 84.19 147 LYS B CA 1
ATOM 2531 C C . LYS B 1 147 ? -13.016 6.875 -0.095 1 84.19 147 LYS B C 1
ATOM 2533 O O . LYS B 1 147 ? -12.484 7.984 -0.144 1 84.19 147 LYS B O 1
ATOM 2538 N N . THR B 1 148 ? -12.461 5.73 0.503 1 91.25 148 THR B N 1
ATOM 2539 C CA . THR B 1 148 ? -11.07 5.766 0.927 1 91.25 148 THR B CA 1
ATOM 2540 C C . THR B 1 148 ? -10.172 5.07 -0.096 1 91.25 148 THR B C 1
ATOM 2542 O O . THR B 1 148 ? -10.523 4 -0.604 1 91.25 148 THR B O 1
ATOM 2545 N N . HIS B 1 149 ? -9.078 5.73 -0.41 1 93.44 149 HIS B N 1
ATOM 2546 C CA . HIS B 1 149 ? -8.117 5.246 -1.396 1 93.44 149 HIS B CA 1
ATOM 2547 C C . HIS B 1 149 ? -6.773 4.938 -0.747 1 93.44 149 HIS B C 1
ATOM 2549 O O . HIS B 1 149 ? -6.309 5.688 0.114 1 93.44 149 HIS B O 1
ATOM 2555 N N . TRP B 1 150 ? -6.223 3.811 -1.097 1 94.81 150 TRP B N 1
ATOM 2556 C CA . TRP B 1 150 ? -4.809 3.52 -0.892 1 94.81 150 TRP B CA 1
ATOM 2557 C C . TRP B 1 150 ? -4.055 3.514 -2.219 1 94.81 150 TRP B C 1
ATOM 2559 O O . TRP B 1 150 ? -4.387 2.742 -3.123 1 94.81 150 TRP B O 1
ATOM 2569 N N . LEU B 1 151 ? -3.105 4.375 -2.35 1 97.75 151 LEU B N 1
ATOM 2570 C CA . LEU B 1 151 ? -2.34 4.516 -3.584 1 97.75 151 LEU B CA 1
ATOM 2571 C C . LEU B 1 151 ? -0.856 4.27 -3.334 1 97.75 151 LEU B C 1
ATOM 2573 O O . LEU B 1 151 ? -0.316 4.688 -2.309 1 97.75 151 LEU B O 1
ATOM 2577 N N . THR B 1 152 ? -0.202 3.619 -4.266 1 98.69 152 THR B N 1
ATOM 2578 C CA . THR B 1 152 ? 1.225 3.328 -4.184 1 98.69 152 THR B CA 1
ATOM 2579 C C . THR B 1 152 ? 1.995 4.098 -5.254 1 98.69 152 THR B C 1
ATOM 2581 O O . THR B 1 152 ? 1.669 4.02 -6.438 1 98.69 152 THR B O 1
ATOM 2584 N N . PHE B 1 153 ? 2.982 4.883 -4.797 1 98.81 153 PHE B N 1
ATOM 2585 C CA . PHE B 1 153 ? 3.895 5.602 -5.68 1 98.81 153 PHE B CA 1
ATOM 2586 C C . PHE B 1 153 ? 5.309 5.051 -5.559 1 98.81 153 PHE B C 1
ATOM 2588 O O . PHE B 1 153 ? 5.66 4.438 -4.547 1 98.81 153 PHE B O 1
ATOM 2595 N N . LEU B 1 154 ? 6.07 5.25 -6.586 1 98.69 154 LEU B N 1
ATOM 2596 C CA . LEU B 1 154 ? 7.5 4.973 -6.605 1 98.69 154 LEU B CA 1
ATOM 2597 C C . LEU B 1 154 ? 8.297 6.223 -6.973 1 98.69 154 LEU B C 1
ATOM 2599 O O . LEU B 1 154 ? 8.016 6.863 -7.988 1 98.69 154 LEU B O 1
ATOM 2603 N N . LYS B 1 155 ? 9.195 6.578 -6.07 1 98.5 155 LYS B N 1
ATOM 2604 C CA . LYS B 1 155 ? 10.109 7.641 -6.477 1 98.5 155 LYS B CA 1
ATOM 2605 C C . LYS B 1 155 ? 11.039 7.168 -7.594 1 98.5 155 LYS B C 1
ATOM 2607 O O . LYS B 1 155 ? 11.633 6.09 -7.5 1 98.5 155 LYS B O 1
ATOM 2612 N N . PRO B 1 156 ? 11.195 7.953 -8.648 1 95.94 156 PRO B N 1
ATOM 2613 C CA . PRO B 1 156 ? 12.102 7.551 -9.734 1 95.94 156 PRO B CA 1
ATOM 2614 C C . PRO B 1 156 ? 13.531 7.324 -9.258 1 95.94 156 PRO B C 1
ATOM 2616 O O . PRO B 1 156 ? 13.953 7.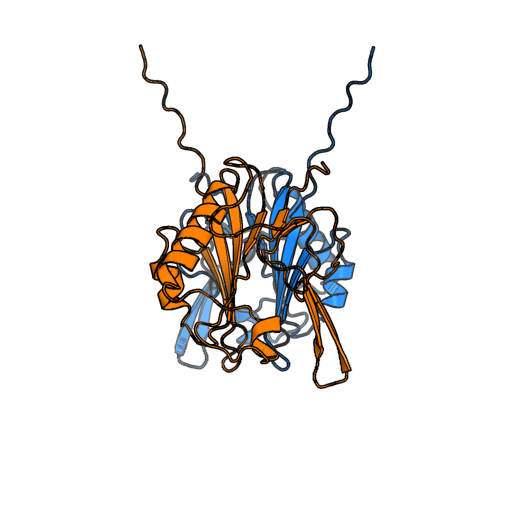914 -8.258 1 95.94 156 PRO B O 1
ATOM 2619 N N . ALA B 1 157 ? 14.211 6.488 -10 1 93.5 157 ALA B N 1
ATOM 2620 C CA . ALA B 1 157 ? 15.633 6.254 -9.734 1 93.5 157 ALA B CA 1
ATOM 2621 C C . ALA B 1 157 ? 16.438 7.539 -9.906 1 93.5 157 ALA B C 1
ATOM 2623 O O . ALA B 1 157 ? 16.031 8.438 -10.641 1 93.5 157 ALA B O 1
ATOM 2624 N N . ALA B 1 158 ? 17.562 7.57 -9.234 1 87.44 158 ALA B N 1
ATOM 2625 C CA . ALA B 1 158 ? 18.453 8.703 -9.445 1 87.44 158 ALA B CA 1
ATOM 2626 C C . ALA B 1 158 ? 18.984 8.719 -10.875 1 87.44 158 ALA B C 1
ATOM 2628 O O . ALA B 1 158 ? 19.25 7.664 -11.461 1 87.44 158 ALA B O 1
ATOM 2629 N N . PRO B 1 159 ? 18.922 9.883 -11.508 1 78.12 159 PRO B N 1
ATOM 2630 C CA . PRO B 1 159 ? 19.484 9.922 -12.867 1 78.12 159 PRO B CA 1
ATOM 2631 C C . PRO B 1 159 ? 20.922 9.383 -12.93 1 78.12 159 PRO B C 1
ATOM 2633 O O . PRO B 1 159 ? 21.688 9.562 -11.984 1 78.12 159 PRO B O 1
ATOM 2636 N N . SER B 1 160 ? 21.109 8.383 -13.719 1 67.06 160 SER B N 1
ATOM 2637 C CA . SER B 1 160 ? 22.469 7.891 -13.938 1 67.06 160 SER B CA 1
ATOM 2638 C C . SER B 1 160 ? 23.406 9.023 -14.344 1 67.06 160 SER B C 1
ATOM 2640 O O . SER B 1 160 ? 23.031 9.898 -15.117 1 67.06 160 SER B O 1
ATOM 2642 N N . ILE B 1 161 ? 24.375 9.492 -13.516 1 57.41 161 ILE B N 1
ATOM 2643 C CA . ILE B 1 161 ? 25.375 10.453 -13.969 1 57.41 161 ILE B CA 1
ATOM 2644 C C . ILE B 1 161 ? 26.016 9.961 -15.266 1 57.41 161 ILE B C 1
ATOM 2646 O O . ILE B 1 161 ? 26.641 8.898 -15.289 1 57.41 161 ILE B O 1
ATOM 2650 N N . GLN B 1 162 ? 25.453 10.133 -16.391 1 49.41 162 GLN B N 1
ATOM 2651 C CA . GLN B 1 162 ? 26.203 9.922 -17.625 1 49.41 162 GLN B CA 1
ATOM 2652 C C . GLN B 1 162 ? 27.547 10.648 -17.562 1 49.41 162 GLN B C 1
ATOM 2654 O O . GLN B 1 162 ? 27.609 11.836 -17.25 1 49.41 162 GLN B O 1
ATOM 2659 N N . GLY B 1 163 ? 28.609 10.023 -17.266 1 43.28 163 GLY B N 1
ATOM 2660 C CA . GLY B 1 163 ? 29.953 10.539 -17.438 1 43.28 163 GLY B CA 1
ATOM 2661 C C . GLY B 1 163 ? 30.109 11.406 -18.672 1 43.28 163 GLY B C 1
ATOM 2662 O O . GLY B 1 163 ? 29.828 10.961 -19.781 1 43.28 163 GLY B O 1
ATOM 2663 N N . GLU B 1 164 ? 30.031 12.695 -18.625 1 40.03 164 GLU B N 1
ATOM 2664 C CA . GLU B 1 164 ? 30.656 13.531 -19.641 1 40.03 164 GLU B CA 1
ATOM 2665 C C . GLU B 1 164 ? 32.094 13.078 -19.938 1 40.03 164 GLU B C 1
ATOM 2667 O O . GLU B 1 164 ? 32.875 12.93 -19.016 1 40.03 164 GLU B O 1
ATOM 2672 N N . GLY B 1 165 ? 32.25 12.211 -20.906 1 32.84 165 GLY B N 1
ATOM 2673 C CA . GLY B 1 165 ? 33.625 12.109 -21.438 1 32.84 165 GLY B CA 1
ATOM 2674 C C . GLY B 1 165 ? 34.344 13.445 -21.5 1 32.84 165 GLY B C 1
ATOM 2675 O O . GLY B 1 165 ? 33.812 14.406 -22.078 1 32.84 165 GLY B O 1
ATOM 2676 N N . ARG B 1 166 ? 35.375 13.672 -20.641 1 27.12 166 ARG B N 1
ATOM 2677 C CA . ARG B 1 166 ? 36.438 14.562 -21.047 1 27.12 166 ARG B CA 1
ATOM 2678 C C . ARG B 1 166 ? 37 14.164 -22.391 1 27.12 166 ARG B C 1
ATOM 2680 O O . ARG B 1 166 ? 37.219 12.977 -22.672 1 27.12 166 ARG B O 1
#

Foldseek 3Di:
DQLAQEEEQDCFQVVVDPDSVPSNYFFEALDFDWDQDPVRDIGTDDGPYYDQLLDGPAAFARHQEYEYQAAAAQDDDPPDPNCSVRNHAYPPNLSSLLSNVVSRLRNHHQFGKYKYKYWVPPNQVVSSCVSDPWDFDDWDAPDPVGRMIITMTTRHHDPDPPPPDD/DQLAQEEEQDCFQVVVDPDSVPSNYFFEALDFDWDQDPVRDIGTDDGPYYDQLLDGPAAFARHQEYEYQAAAAQDDDPPDPNCSRRNHAYPPNLSSLLSNVVSRLRNHHQFGKYKYKYWVPPNQVVSSCVSDPWDFDDWDAPDPVGRMIITMTTRHHDPDPPPPDD

Sequence (332 aa):
MMDATVLDPCCGGRMMWFDRQDQRALFGDIRSEQHTLCDGRAFNITPDLNMDFRAIPFANDTFALVVFDPPHLRRAGVDSWLRAKYGILTNDWRDDLRRGLAECFRVLRPEGVLIFKWAEVQIPVSQILALTDHRPLFGHKSGKREKTHWLTFLKPAAPSIQGEGRMMDATVLDPCCGGRMMWFDRQDQRALFGDIRSEQHTLCDGRAFNITPDLNMDFRAIPFANDTFALVVFDPPHLRRAGVDSWLRAKYGILTNDWRDDLRRGLAECFRVLRPEGVLIFKWAEVQIPVSQILALTDHRPLFGHKSGKREKTHWLTFLKPAAPSIQGEGR

pLDDT: mean 91.62, std 13.38, range [27.12, 98.94]

InterPro domains:
  IPR029063 S-adenosyl-L-methionine-dependent methyltransferase superfamily [G3DSA:3.40.50.150] (2-129)
  IPR029063 S-adenosyl-L-methionine-dependent methyltransferase superfamily [SSF53335] (4-117)

Organism: Bordetella avium (strain 197N) (NCBI:txid360910)

Nearest PDB structures (foldseek):
  5e72-assembly1_A  TM=5.442E-01  e=5.035E-05  Thermococcus kodakarensis KOD1
  3dmh-assembly1_A  TM=6.565E-01  e=3.022E-03  Thermus thermophilus HB8
  4fp9-assembly4_D  TM=6.016E-01  e=3.022E-03  Homo sapiens
  5wwt-assembly2_B  TM=4.781E-01  e=6.105E-04  Homo sapiens
  3bln-assembly1_A-2  TM=4.237E-01  e=1.497E-01  Bacillus cereus ATCC 10987